Protein AF-A0A929NQT4-F1 (afdb_monomer_lite)

Foldseek 3Di:
DDDDPVVCVVVPDDQLADDDDQAPADWDDDPQWIWGAHQFPQWGIWIWGVVPVSDIGTLATDGHPDRQWGFRDWDDDPQKIKTFTFGHPCVLLVLLVCQVVQQVVVCVVVVHGDQLCSSCVSSDPDHSVCNVVSVVDVVVDDFQAEMWMWGVPPVNDIHTDDRDTADDRHFDDWDDDPFKTWTQGHHPPDDGTDTDIDGPDD

Sequence (202 aa):
MQDIDKSKLASNVNRLGHLNIPGGGQVVVHGKYAYIGHMDPPYGTTILDISDPADPKIVSQVTLPDNYSHTHKVRVVGDLMFTNYEQFNRHFLRKGDALPDAREKLETSLGRAPNDEELAAEVGGVKASDIAVLDEARERGYHEGGFRIYDISDRASPKQLCHKKTHGFGVHRFDVDENYAYMSTEMEGYIGNILVVYDYSD

Structure (mmCIF, N/CA/C/O backbone):
data_AF-A0A929NQT4-F1
#
_entry.id   AF-A0A929NQT4-F1
#
loop_
_atom_site.group_PDB
_atom_site.id
_atom_site.type_symbol
_atom_site.label_atom_id
_atom_site.label_alt_id
_atom_site.label_comp_id
_atom_site.label_asym_id
_atom_site.label_entity_id
_atom_site.label_seq_id
_atom_site.pdbx_PDB_ins_code
_atom_site.Cartn_x
_atom_site.Cartn_y
_atom_site.Cartn_z
_atom_site.occupancy
_atom_site.B_iso_or_equiv
_atom_site.auth_seq_id
_atom_site.auth_comp_id
_atom_site.auth_asym_id
_atom_site.auth_atom_id
_atom_site.pdbx_PDB_model_num
ATOM 1 N N . MET A 1 1 ? 4.363 -32.439 21.860 1.00 53.53 1 MET A N 1
ATOM 2 C CA . MET A 1 1 ? 3.417 -31.694 21.004 1.00 53.53 1 MET A CA 1
ATOM 3 C C . MET A 1 1 ? 2.465 -32.730 20.426 1.00 53.53 1 MET A C 1
ATOM 5 O O . MET A 1 1 ? 2.963 -33.696 19.871 1.00 53.53 1 MET A O 1
ATOM 9 N N . GLN A 1 2 ? 1.160 -32.648 20.701 1.00 66.69 2 GLN A N 1
ATOM 10 C CA . GLN A 1 2 ? 0.195 -33.632 20.183 1.00 66.69 2 GLN A CA 1
ATOM 11 C C . GLN A 1 2 ? 0.110 -33.521 18.657 1.00 66.69 2 GLN A C 1
ATOM 13 O O . GLN A 1 2 ? 0.020 -32.409 18.137 1.00 66.69 2 GLN A O 1
ATOM 18 N N . ASP A 1 3 ? 0.123 -34.660 17.962 1.00 71.06 3 ASP A N 1
ATOM 19 C CA . ASP A 1 3 ? -0.150 -34.716 16.528 1.00 71.06 3 ASP A CA 1
ATOM 20 C C . ASP A 1 3 ? -1.591 -34.269 16.272 1.00 71.06 3 ASP A C 1
ATOM 22 O O . ASP A 1 3 ? -2.556 -34.914 16.686 1.00 71.06 3 ASP A O 1
ATOM 26 N N . ILE A 1 4 ? -1.734 -33.123 15.608 1.00 76.25 4 ILE A N 1
ATOM 27 C CA . ILE A 1 4 ? -3.034 -32.615 15.185 1.00 76.25 4 ILE A CA 1
ATOM 28 C C . ILE A 1 4 ? -3.500 -33.462 14.001 1.00 76.25 4 ILE A C 1
ATOM 30 O O . ILE A 1 4 ? -2.890 -33.443 12.929 1.00 76.25 4 ILE A O 1
ATOM 34 N N . ASP A 1 5 ? -4.609 -34.176 14.181 1.00 80.75 5 ASP A N 1
ATOM 35 C CA . ASP A 1 5 ? -5.292 -34.885 13.103 1.00 80.75 5 ASP A CA 1
ATOM 36 C C . ASP A 1 5 ? -5.832 -33.878 12.072 1.00 80.75 5 ASP A C 1
ATOM 38 O O . ASP A 1 5 ? -6.897 -33.275 12.232 1.00 80.75 5 ASP A O 1
ATOM 42 N N . LYS A 1 6 ? -5.070 -33.689 10.992 1.00 75.81 6 LYS A N 1
ATOM 43 C CA . LYS A 1 6 ? -5.384 -32.752 9.905 1.00 75.81 6 LYS A CA 1
ATOM 44 C C . LYS A 1 6 ? -6.728 -33.056 9.231 1.00 75.81 6 LYS A C 1
ATOM 46 O O . LYS A 1 6 ? -7.359 -32.134 8.716 1.00 75.81 6 LYS A O 1
ATOM 51 N N . SER A 1 7 ? -7.193 -34.309 9.261 1.00 73.81 7 SER A N 1
ATOM 52 C CA . SER A 1 7 ? -8.480 -34.701 8.668 1.00 73.81 7 SER A CA 1
ATOM 53 C C . SER A 1 7 ? -9.678 -34.152 9.454 1.00 73.81 7 SER A C 1
ATOM 55 O O . SER A 1 7 ? -10.707 -33.805 8.866 1.00 73.81 7 SER A O 1
ATOM 57 N N . LYS A 1 8 ? -9.521 -33.957 10.772 1.00 75.06 8 LYS A N 1
ATOM 58 C CA . LYS A 1 8 ? -10.523 -33.301 11.626 1.00 75.06 8 LYS A CA 1
ATOM 59 C C . LYS A 1 8 ? -10.593 -31.797 11.415 1.00 75.06 8 LYS A C 1
ATOM 61 O O . LYS A 1 8 ? -11.674 -31.232 11.523 1.00 75.06 8 LYS A O 1
ATOM 66 N N . LEU A 1 9 ? -9.474 -31.140 11.106 1.00 76.19 9 LEU A N 1
ATOM 67 C CA . LEU A 1 9 ? -9.485 -29.704 10.809 1.00 76.19 9 LEU A CA 1
ATOM 68 C C . LEU A 1 9 ? -10.288 -29.410 9.538 1.00 76.19 9 LEU A C 1
ATOM 70 O O . LEU A 1 9 ? -11.122 -28.517 9.546 1.00 76.19 9 LEU A O 1
ATOM 74 N N . ALA A 1 10 ? -10.102 -30.192 8.473 1.00 73.19 10 ALA A N 1
ATOM 75 C CA . ALA A 1 10 ? -10.847 -29.989 7.229 1.00 73.19 10 ALA A CA 1
ATOM 76 C C . ALA A 1 10 ? -12.359 -30.254 7.375 1.00 73.19 10 ALA A C 1
ATOM 78 O O . ALA A 1 10 ? -13.158 -29.602 6.712 1.00 73.19 10 ALA A O 1
ATOM 79 N N . SER A 1 11 ? -12.755 -31.193 8.242 1.00 77.81 11 SER A N 1
ATOM 80 C CA . SER A 1 11 ? -14.161 -31.580 8.439 1.00 77.81 11 SER A CA 1
ATOM 81 C C . SER A 1 11 ? -14.908 -30.758 9.498 1.00 77.81 11 SER A C 1
ATOM 83 O O . SER A 1 11 ? -16.134 -30.721 9.463 1.00 77.81 11 SER A O 1
ATOM 85 N N . ASN A 1 12 ? -14.201 -30.067 10.402 1.00 84.38 12 ASN A N 1
ATOM 86 C CA . ASN A 1 12 ? -14.802 -29.255 11.473 1.00 84.38 12 ASN A CA 1
ATOM 87 C C . ASN A 1 12 ? -14.705 -27.736 11.245 1.00 84.38 12 ASN A C 1
ATOM 89 O O . ASN A 1 12 ? -14.985 -26.957 12.157 1.00 84.38 12 ASN A O 1
ATOM 93 N N . VAL A 1 13 ? -14.318 -27.294 10.048 1.00 89.00 13 VAL A N 1
ATOM 94 C CA . VAL A 1 13 ? -14.332 -25.874 9.672 1.00 89.00 13 VAL A CA 1
ATOM 95 C C . VAL A 1 13 ? -15.635 -25.571 8.942 1.00 89.00 13 VAL A C 1
ATOM 97 O O . VAL A 1 13 ? -15.844 -25.993 7.808 1.00 89.00 13 VAL A O 1
ATOM 100 N N . ASN A 1 14 ? -16.509 -24.811 9.601 1.00 89.00 14 ASN A N 1
ATOM 101 C CA . ASN A 1 14 ? -17.786 -24.373 9.047 1.00 89.00 14 ASN A CA 1
ATOM 102 C C . ASN A 1 14 ? -17.747 -22.872 8.757 1.00 89.00 14 ASN A C 1
ATOM 104 O O . ASN A 1 14 ? -17.308 -22.079 9.590 1.00 89.00 14 ASN A O 1
ATOM 108 N N . ARG A 1 15 ? -18.240 -22.465 7.585 1.00 91.69 15 ARG A N 1
ATOM 109 C CA . ARG A 1 15 ? -18.410 -21.045 7.252 1.00 91.69 15 ARG A CA 1
ATOM 110 C C . ARG A 1 15 ? -19.595 -20.476 8.035 1.00 91.69 15 ARG A C 1
ATOM 112 O O . ARG A 1 15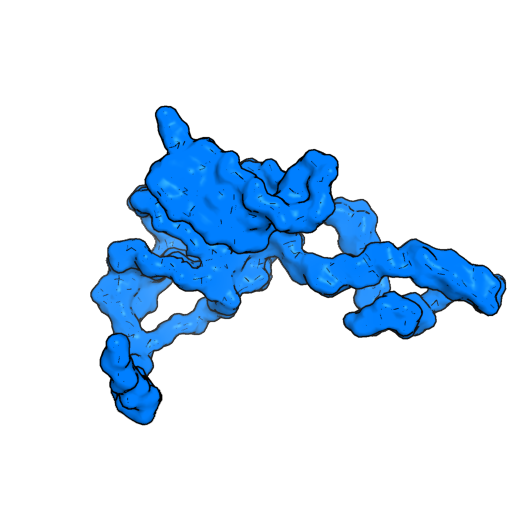 ? -20.720 -20.902 7.795 1.00 91.69 15 ARG A O 1
ATOM 119 N N . LEU A 1 16 ? -19.343 -19.496 8.906 1.00 95.31 16 LEU A N 1
ATOM 120 C CA . LEU A 1 16 ? -20.391 -18.784 9.652 1.00 95.31 16 LEU A CA 1
ATOM 121 C C . LEU A 1 16 ? -20.979 -17.608 8.859 1.00 95.31 16 LEU A C 1
ATOM 123 O O . LEU A 1 16 ? -22.192 -17.499 8.744 1.00 95.31 16 LEU A O 1
ATOM 127 N N . GLY A 1 17 ? -20.122 -16.774 8.266 1.00 93.50 17 GLY A N 1
ATOM 128 C CA . GLY A 1 17 ? -20.514 -15.568 7.535 1.00 93.50 17 GLY A CA 1
ATOM 129 C C . GLY A 1 17 ? -19.498 -15.191 6.456 1.00 93.50 17 GLY A C 1
ATOM 130 O O . GLY A 1 17 ? -18.452 -15.833 6.322 1.00 93.50 17 GLY A O 1
ATOM 131 N N . HIS A 1 18 ? -19.822 -14.182 5.647 1.00 94.69 18 HIS A N 1
ATOM 132 C CA . HIS A 1 18 ? -18.909 -13.566 4.677 1.00 94.69 18 HIS A CA 1
ATOM 133 C C . HIS A 1 18 ? -19.364 -12.143 4.324 1.00 94.69 18 HIS A C 1
ATOM 135 O O . HIS A 1 18 ? -20.539 -11.816 4.464 1.00 94.69 18 HIS A O 1
ATOM 141 N N . LEU A 1 19 ? -18.441 -11.325 3.813 1.00 94.62 19 LEU A N 1
ATOM 142 C CA . LEU A 1 19 ? -18.729 -10.029 3.196 1.00 94.62 19 LEU A CA 1
ATOM 143 C C . LEU A 1 19 ? -18.042 -9.936 1.838 1.00 94.62 19 LEU A C 1
ATOM 145 O O . LEU A 1 19 ? -16.931 -10.434 1.662 1.00 94.62 19 LEU A O 1
ATOM 149 N N . ASN A 1 20 ? -18.685 -9.236 0.906 1.00 94.94 20 ASN A N 1
ATOM 150 C CA . ASN A 1 20 ? -18.120 -8.924 -0.404 1.00 94.94 20 ASN A CA 1
ATOM 151 C C . ASN A 1 20 ? -17.414 -7.563 -0.342 1.00 94.94 20 ASN A C 1
ATOM 153 O O . ASN A 1 20 ? -17.968 -6.544 -0.748 1.00 94.94 20 ASN A O 1
ATOM 157 N N . ILE A 1 21 ? -16.207 -7.555 0.219 1.00 95.31 21 ILE A N 1
ATOM 158 C CA . ILE A 1 21 ? -15.304 -6.394 0.274 1.00 95.31 21 ILE A CA 1
ATOM 159 C C . ILE A 1 21 ? -14.033 -6.694 -0.535 1.00 95.31 21 ILE A C 1
ATOM 161 O O . ILE A 1 21 ? -13.740 -7.871 -0.745 1.00 95.31 21 ILE A O 1
ATOM 165 N N . PRO A 1 22 ? -13.248 -5.681 -0.958 1.00 94.06 22 PRO A N 1
ATOM 166 C CA . PRO A 1 22 ? -12.073 -5.898 -1.811 1.00 94.06 22 PRO A CA 1
ATOM 167 C C . PRO A 1 22 ? -11.084 -6.934 -1.248 1.00 94.06 22 PRO A C 1
ATOM 169 O O . PRO A 1 22 ? -10.619 -7.816 -1.962 1.00 94.06 22 PRO A O 1
ATOM 172 N N . GLY A 1 23 ? -10.817 -6.870 0.063 1.00 91.06 23 GLY A N 1
ATOM 173 C CA . GLY A 1 23 ? -9.983 -7.838 0.784 1.00 91.06 23 GLY A CA 1
ATOM 174 C C . GLY A 1 23 ? -8.536 -7.929 0.276 1.00 91.06 23 GLY A C 1
ATOM 175 O O . GLY A 1 23 ? -7.948 -6.936 -0.150 1.00 91.06 23 GLY A O 1
ATOM 176 N N . GLY A 1 24 ? -7.948 -9.126 0.383 1.00 89.94 24 GLY A N 1
ATOM 177 C CA . GLY A 1 24 ? -6.625 -9.476 -0.157 1.00 89.94 24 GLY A CA 1
ATOM 178 C C . GLY A 1 24 ? -5.420 -9.080 0.704 1.00 89.94 24 GLY A C 1
ATOM 179 O O . GLY A 1 24 ? -4.345 -9.650 0.530 1.00 89.94 24 GLY A O 1
ATOM 180 N N . GLY A 1 25 ? -5.586 -8.131 1.626 1.00 95.56 25 GLY A N 1
ATOM 181 C CA . GLY A 1 25 ? -4.545 -7.715 2.559 1.00 95.56 25 GLY A CA 1
ATOM 182 C C . GLY A 1 25 ? -4.600 -8.438 3.905 1.00 95.56 25 GLY A C 1
ATOM 183 O O . GLY A 1 25 ? -5.191 -9.506 4.072 1.00 95.56 25 GLY A O 1
ATOM 184 N N . GLN A 1 26 ? -3.939 -7.835 4.885 1.00 97.38 26 GLN A N 1
ATOM 185 C CA . GLN A 1 26 ? -3.841 -8.333 6.247 1.00 97.38 26 GLN A CA 1
ATOM 186 C C . GLN A 1 26 ? -5.162 -8.174 7.004 1.00 97.38 26 GLN A C 1
ATOM 188 O O . GLN A 1 26 ? -5.877 -7.189 6.835 1.00 97.38 26 GLN A O 1
ATOM 193 N N . VAL A 1 27 ? -5.436 -9.130 7.890 1.00 97.75 27 VAL A N 1
ATOM 194 C CA . VAL A 1 27 ? -6.563 -9.093 8.824 1.00 97.75 27 VAL A CA 1
ATOM 195 C C . VAL A 1 27 ? -6.023 -9.028 10.245 1.00 97.75 27 VAL A C 1
ATOM 197 O O . VAL A 1 27 ? -5.164 -9.829 10.619 1.00 97.75 27 VAL A O 1
ATOM 200 N N . VAL A 1 28 ? -6.532 -8.090 11.039 1.00 98.12 28 VAL A N 1
ATOM 201 C CA . VAL A 1 28 ? -6.280 -8.008 12.484 1.00 98.12 28 VAL A CA 1
ATOM 202 C C . VAL A 1 28 ? -7.610 -7.984 13.217 1.00 98.12 28 VAL A C 1
ATOM 204 O O . VAL A 1 28 ? -8.526 -7.281 12.806 1.00 98.12 28 VAL A O 1
ATOM 207 N N . VAL A 1 29 ? -7.716 -8.746 14.303 1.00 98.38 29 VAL A N 1
ATOM 208 C CA . VAL A 1 29 ? -8.858 -8.705 15.220 1.00 98.38 29 VAL A CA 1
ATOM 209 C C . VAL A 1 29 ? -8.412 -8.024 16.506 1.00 98.38 29 VAL A C 1
ATOM 211 O O . VAL A 1 29 ? -7.386 -8.394 17.072 1.00 98.38 29 VAL A O 1
ATOM 214 N N . HIS A 1 30 ? -9.180 -7.039 16.965 1.00 97.81 30 HIS A N 1
ATOM 215 C CA . HIS A 1 30 ? -8.956 -6.362 18.239 1.00 97.81 30 HIS A CA 1
ATOM 216 C C . HIS A 1 30 ? -10.300 -6.131 18.936 1.00 97.81 30 HIS A C 1
ATOM 218 O O . HIS A 1 30 ? -11.130 -5.332 18.490 1.00 97.81 30 HIS A O 1
ATOM 224 N N . GLY A 1 31 ? -10.530 -6.877 20.020 1.00 96.69 31 GLY A N 1
ATOM 225 C CA . GLY A 1 31 ? -11.825 -6.935 20.695 1.00 96.69 31 GLY A CA 1
ATOM 226 C C . GLY A 1 31 ? -12.921 -7.468 19.768 1.00 96.69 31 GLY A C 1
ATOM 227 O O . GLY A 1 31 ? -12.763 -8.510 19.139 1.00 96.69 31 GLY A O 1
ATOM 228 N N . LYS A 1 32 ? -14.028 -6.729 19.672 1.00 97.81 32 LYS A N 1
ATOM 229 C CA . LYS A 1 32 ? -15.183 -7.057 18.819 1.00 97.81 32 LYS A CA 1
ATOM 230 C C . LYS A 1 32 ? -15.073 -6.542 17.380 1.00 97.81 32 LYS A C 1
ATOM 232 O O . LYS A 1 32 ? -16.073 -6.518 16.671 1.00 97.81 32 LYS A O 1
ATOM 237 N N . TYR A 1 33 ? -13.893 -6.088 16.961 1.00 98.75 33 TYR A N 1
ATOM 238 C CA . TYR A 1 33 ? -13.690 -5.509 15.637 1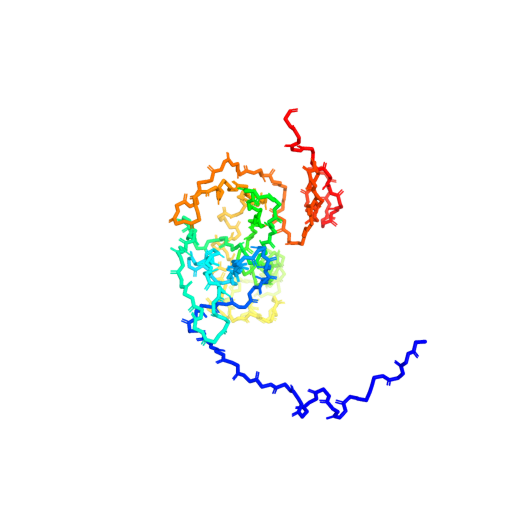.00 98.75 33 TYR A CA 1
ATOM 239 C C . TYR A 1 33 ? -12.627 -6.260 14.841 1.00 98.75 33 TYR A C 1
ATOM 241 O O . TYR A 1 33 ? -11.633 -6.728 15.402 1.00 98.75 33 TYR A O 1
ATOM 249 N N . ALA A 1 34 ? -12.815 -6.313 13.524 1.00 98.38 34 ALA A N 1
ATOM 250 C CA . ALA A 1 34 ? -11.803 -6.742 12.568 1.00 98.38 34 ALA A CA 1
ATOM 251 C C . ALA A 1 34 ? -11.390 -5.576 11.660 1.00 98.38 34 ALA A C 1
ATOM 253 O O . ALA A 1 34 ? -12.218 -4.759 11.269 1.00 98.38 34 ALA A O 1
ATOM 254 N N . TYR A 1 35 ? -10.112 -5.524 11.305 1.00 98.62 35 TYR A N 1
ATOM 255 C CA . TYR A 1 35 ? -9.501 -4.498 10.465 1.00 98.62 35 TYR A CA 1
ATOM 256 C C . TYR A 1 35 ? -8.895 -5.204 9.259 1.00 98.62 35 TYR A C 1
ATOM 258 O O . TYR A 1 35 ? -8.039 -6.079 9.419 1.00 98.62 35 TYR A O 1
ATOM 266 N N . ILE A 1 36 ? -9.379 -4.864 8.068 1.00 98.38 36 ILE A N 1
ATOM 267 C CA . ILE A 1 36 ? -9.055 -5.551 6.817 1.00 98.38 36 ILE A CA 1
ATOM 268 C C . ILE A 1 36 ? -8.306 -4.582 5.910 1.00 98.38 36 ILE A C 1
ATOM 270 O O . ILE A 1 36 ? -8.913 -3.656 5.376 1.00 98.38 36 ILE A O 1
ATOM 274 N N . GLY A 1 37 ? -7.005 -4.795 5.729 1.00 98.00 37 GLY A N 1
ATOM 275 C CA . GLY A 1 37 ? -6.222 -4.081 4.723 1.00 98.00 37 GLY A CA 1
ATOM 276 C C . GLY A 1 37 ? -6.610 -4.521 3.309 1.00 98.00 37 GLY A C 1
ATOM 277 O O . GLY A 1 37 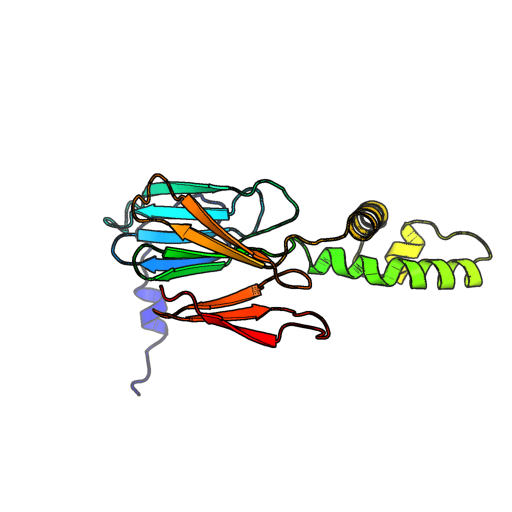? -6.919 -5.695 3.076 1.00 98.00 37 GLY A O 1
ATOM 278 N N . HIS A 1 38 ? -6.578 -3.592 2.357 1.00 97.62 38 HIS A N 1
ATOM 279 C CA . HIS A 1 38 ? -6.939 -3.843 0.962 1.00 97.62 38 HIS A CA 1
ATOM 280 C C . HIS A 1 38 ? -5.750 -3.695 0.020 1.00 97.62 38 HIS A C 1
ATOM 282 O O . HIS A 1 38 ? -4.950 -2.772 0.158 1.00 97.62 38 HIS A O 1
ATOM 288 N N . MET A 1 39 ? -5.628 -4.639 -0.919 1.00 96.12 39 MET A N 1
ATOM 289 C CA . MET A 1 39 ? -4.515 -4.687 -1.878 1.00 96.12 39 MET A CA 1
ATOM 290 C C . MET A 1 39 ? -4.568 -3.572 -2.914 1.00 96.12 39 MET A C 1
ATOM 292 O O . MET A 1 39 ? -3.511 -3.070 -3.289 1.00 96.12 39 MET A O 1
ATOM 296 N N . ASP A 1 40 ? -5.763 -3.192 -3.355 1.00 95.94 40 ASP A N 1
ATOM 297 C CA . ASP A 1 40 ? -5.929 -2.298 -4.494 1.00 95.94 40 ASP A CA 1
ATOM 298 C C . ASP A 1 40 ? -6.504 -0.942 -4.053 1.00 95.94 40 ASP A C 1
ATOM 300 O O . ASP A 1 40 ? -7.507 -0.910 -3.324 1.00 95.94 40 ASP A O 1
ATOM 304 N N . PRO A 1 41 ? -5.922 0.186 -4.508 1.00 95.94 41 PRO A N 1
ATOM 305 C CA . PRO A 1 41 ? -6.547 1.491 -4.355 1.00 95.94 41 PRO A CA 1
ATOM 306 C C . PRO A 1 41 ? -7.899 1.542 -5.102 1.00 95.94 41 PRO A C 1
ATOM 308 O O . PRO A 1 41 ? -8.119 0.785 -6.049 1.00 95.94 41 PRO A O 1
ATOM 311 N N . PRO A 1 42 ? -8.833 2.421 -4.692 1.00 96.31 42 PRO A N 1
ATOM 312 C CA . PRO A 1 42 ? -8.673 3.462 -3.674 1.00 96.31 42 PRO A CA 1
ATOM 313 C C . PRO A 1 42 ? -8.903 2.954 -2.241 1.00 96.31 42 PRO A C 1
ATOM 315 O O . PRO A 1 42 ? -8.960 3.750 -1.304 1.00 96.31 42 PRO A O 1
ATOM 318 N N . TYR A 1 43 ? -9.087 1.648 -2.044 1.00 96.75 43 TYR A N 1
ATOM 319 C CA . TYR A 1 43 ? -9.421 1.086 -0.742 1.00 96.75 43 TYR A CA 1
ATOM 320 C C . TYR A 1 43 ? -8.173 0.947 0.130 1.00 96.75 43 TYR A C 1
ATOM 322 O O . TYR A 1 43 ? -7.180 0.350 -0.275 1.00 96.75 43 TYR A O 1
ATOM 330 N N . GLY A 1 44 ? -8.233 1.481 1.350 1.00 97.25 44 GLY A N 1
ATOM 331 C CA . GLY A 1 44 ? -7.158 1.366 2.330 1.00 97.25 44 GLY A CA 1
ATOM 332 C C . GLY A 1 44 ? -7.432 0.267 3.350 1.00 97.25 44 GLY A C 1
ATOM 333 O O . GLY A 1 44 ? -6.876 -0.828 3.277 1.00 97.25 44 GLY A O 1
ATOM 334 N N . THR A 1 45 ? -8.298 0.547 4.324 1.00 98.19 45 THR A N 1
ATOM 335 C CA . THR A 1 45 ? -8.665 -0.406 5.385 1.00 98.19 45 THR A CA 1
ATOM 336 C C . THR A 1 45 ? -10.157 -0.337 5.681 1.00 98.19 45 THR A C 1
ATOM 338 O O . THR A 1 45 ? -10.698 0.749 5.874 1.00 98.19 45 THR A O 1
ATOM 341 N N . THR A 1 46 ? -10.822 -1.488 5.754 1.00 98.56 46 THR A N 1
ATOM 342 C CA . THR A 1 46 ? -12.205 -1.590 6.243 1.00 98.56 46 THR A CA 1
ATOM 343 C C . THR A 1 46 ? -12.209 -2.021 7.707 1.00 98.56 46 THR A C 1
ATOM 345 O O . THR A 1 46 ? -11.567 -3.013 8.058 1.00 98.56 46 THR A O 1
ATOM 348 N N . ILE A 1 47 ? -12.957 -1.304 8.548 1.00 98.69 47 ILE A N 1
ATOM 349 C CA . ILE A 1 47 ? -13.219 -1.673 9.943 1.00 98.69 47 ILE A CA 1
ATOM 350 C C . ILE A 1 47 ? -14.590 -2.345 10.013 1.00 98.69 47 ILE A C 1
ATOM 352 O O . ILE A 1 47 ? -15.589 -1.797 9.541 1.00 98.69 47 ILE A O 1
ATOM 356 N N . LEU A 1 48 ? -14.634 -3.533 10.605 1.00 98.62 48 LEU A N 1
ATOM 357 C CA . LEU A 1 48 ? -15.827 -4.357 10.754 1.00 98.62 48 LEU A CA 1
ATOM 358 C C . LEU A 1 48 ? -16.172 -4.543 12.230 1.00 98.62 48 LEU A C 1
ATOM 360 O O . LEU A 1 48 ? -15.282 -4.839 13.023 1.00 98.62 48 LEU A O 1
ATOM 364 N N . ASP A 1 49 ? -17.451 -4.454 12.581 1.00 98.62 49 ASP A N 1
ATOM 365 C CA . ASP A 1 49 ? -17.994 -5.029 13.811 1.00 98.62 49 ASP A CA 1
ATOM 366 C C . ASP A 1 49 ? -18.216 -6.527 13.574 1.00 98.62 49 ASP A C 1
ATOM 368 O O . ASP A 1 49 ? -18.903 -6.926 12.631 1.00 98.62 49 ASP A O 1
ATOM 372 N N . ILE A 1 50 ? -17.597 -7.348 14.417 1.00 98.44 50 ILE A N 1
ATOM 373 C CA . ILE A 1 50 ? -17.676 -8.812 14.398 1.00 98.44 50 ILE A CA 1
ATOM 374 C C . ILE A 1 50 ? -18.249 -9.359 15.714 1.00 98.44 50 ILE A C 1
ATOM 376 O O . ILE A 1 50 ? -17.959 -10.494 16.091 1.00 98.44 50 ILE A O 1
ATOM 380 N N . SER A 1 51 ? -19.048 -8.559 16.430 1.00 98.31 51 SER A N 1
ATOM 381 C CA . SER A 1 51 ? -19.764 -8.993 17.642 1.00 98.31 51 SER A CA 1
ATOM 382 C C . SER A 1 51 ? -20.627 -10.227 17.384 1.00 98.31 51 SER A C 1
ATOM 384 O O . SER A 1 51 ? -20.731 -11.093 18.249 1.00 98.31 51 SER A O 1
ATOM 386 N N . ASP A 1 52 ? -21.212 -10.307 16.186 1.00 97.94 52 ASP A N 1
ATOM 387 C CA . ASP A 1 52 ? -21.759 -11.535 15.624 1.00 97.94 52 ASP A CA 1
ATOM 388 C C . ASP A 1 52 ? -20.885 -11.974 14.432 1.00 97.94 52 ASP A C 1
ATOM 390 O O . ASP A 1 52 ? -20.946 -11.360 13.365 1.00 97.94 52 ASP A O 1
ATOM 394 N N . PRO A 1 53 ? -20.053 -13.022 14.573 1.00 96.44 53 PRO A N 1
ATOM 395 C CA . PRO A 1 53 ? -19.190 -13.488 13.489 1.00 96.44 53 PRO A CA 1
ATOM 396 C C . PRO A 1 53 ? -19.957 -14.148 12.329 1.00 96.44 53 PRO A C 1
ATOM 398 O O . PRO A 1 53 ? -19.360 -14.388 11.275 1.00 96.44 53 PRO A O 1
ATOM 401 N N . ALA A 1 54 ? -21.248 -14.464 12.492 1.00 97.19 54 ALA A N 1
ATOM 402 C CA . ALA A 1 54 ? -22.100 -14.929 11.398 1.00 97.19 54 ALA A CA 1
ATOM 403 C C . ALA A 1 54 ? -22.673 -13.767 10.560 1.00 97.19 54 ALA A C 1
ATOM 405 O O . ALA A 1 54 ? -22.964 -13.965 9.380 1.00 97.19 54 ALA A O 1
ATOM 406 N N . ASP A 1 55 ? -22.766 -12.563 11.136 1.00 97.56 55 ASP A N 1
ATOM 407 C CA . ASP A 1 55 ? -23.287 -11.337 10.508 1.00 97.56 55 ASP A CA 1
ATOM 408 C C . ASP A 1 55 ? -22.337 -10.134 10.732 1.00 97.56 55 ASP A C 1
ATOM 410 O O . ASP A 1 55 ? -22.689 -9.171 11.424 1.00 97.56 55 ASP A O 1
ATOM 414 N N . PRO A 1 56 ? -21.102 -10.175 10.191 1.00 98.06 56 PRO A N 1
ATOM 415 C CA . PRO A 1 56 ? -20.150 -9.073 10.316 1.00 98.06 56 PRO A CA 1
ATOM 416 C C . PRO A 1 56 ? -20.645 -7.814 9.590 1.00 98.06 56 PRO A C 1
ATOM 418 O O . PRO A 1 56 ? -21.173 -7.887 8.480 1.00 98.06 56 PRO A O 1
ATOM 421 N N . LYS A 1 57 ? -20.420 -6.633 10.178 1.00 98.31 57 LYS A N 1
ATOM 422 C CA . LYS A 1 57 ? -20.950 -5.351 9.670 1.00 98.31 57 LYS A CA 1
ATOM 423 C C . LYS A 1 57 ? -19.846 -4.347 9.414 1.00 98.31 57 LYS A C 1
ATOM 425 O O . LYS A 1 57 ? -18.976 -4.160 10.255 1.00 98.31 57 LYS A O 1
ATOM 430 N N . ILE A 1 58 ? -19.904 -3.661 8.275 1.00 98.56 58 ILE A N 1
ATOM 431 C CA . ILE A 1 58 ? -18.991 -2.549 7.988 1.00 98.56 58 ILE A CA 1
ATOM 432 C C . ILE A 1 58 ? -19.315 -1.388 8.929 1.00 98.56 58 ILE A C 1
ATOM 434 O O . ILE A 1 58 ? -20.445 -0.909 8.958 1.00 98.56 58 ILE A O 1
ATOM 438 N N . VAL A 1 59 ? -18.308 -0.945 9.680 1.00 98.75 59 VAL A N 1
ATOM 439 C CA . VAL A 1 59 ? -18.378 0.232 10.556 1.00 98.75 59 VAL A CA 1
ATOM 440 C C . VAL A 1 59 ? -17.876 1.462 9.811 1.00 98.75 59 VAL A C 1
ATOM 442 O O . VAL A 1 59 ? -18.533 2.497 9.812 1.00 98.75 59 VAL A O 1
ATOM 445 N N . SER A 1 60 ? -16.720 1.349 9.157 1.00 98.62 60 SER A N 1
ATOM 446 C CA . SER A 1 60 ? -16.129 2.429 8.367 1.00 98.62 60 SER A CA 1
ATOM 447 C C . SER A 1 60 ? -15.127 1.891 7.347 1.00 98.62 60 SER A C 1
ATOM 449 O O . SER A 1 60 ? -14.691 0.736 7.414 1.00 98.62 60 SER A O 1
ATOM 451 N N . GLN A 1 61 ? -14.768 2.739 6.383 1.00 97.88 61 GLN A N 1
ATOM 452 C CA . GLN A 1 61 ? -13.755 2.445 5.376 1.00 97.88 61 GLN A CA 1
ATOM 453 C C . GLN A 1 61 ? -12.819 3.641 5.223 1.00 97.88 61 GLN A C 1
ATOM 455 O O . GLN A 1 61 ? -13.260 4.756 4.953 1.00 97.88 61 GLN A O 1
ATOM 460 N N . VAL A 1 62 ? -11.521 3.395 5.376 1.00 97.69 62 VAL A N 1
ATOM 461 C CA . VAL A 1 62 ? -10.462 4.356 5.067 1.00 97.69 62 VAL A CA 1
ATOM 462 C C . VAL A 1 62 ? -10.084 4.189 3.600 1.00 97.69 62 VAL A C 1
ATOM 464 O O . VAL A 1 62 ? -9.720 3.089 3.176 1.00 97.69 62 VAL A O 1
ATOM 467 N N . THR A 1 63 ? -10.158 5.275 2.833 1.00 97.19 63 THR A N 1
ATOM 468 C CA . THR A 1 63 ? -9.748 5.335 1.424 1.00 97.19 63 THR A CA 1
ATOM 469 C C . THR A 1 63 ? -8.449 6.112 1.253 1.00 97.19 63 THR A C 1
ATOM 471 O O . THR A 1 63 ? -8.048 6.899 2.114 1.00 97.19 63 THR A O 1
ATOM 474 N N . LEU A 1 64 ? -7.789 5.895 0.123 1.00 96.31 64 LEU A N 1
ATOM 475 C CA . LEU A 1 64 ? -6.545 6.558 -0.242 1.00 96.31 64 LEU A CA 1
ATOM 476 C C . LEU A 1 64 ? -6.830 7.819 -1.066 1.00 96.31 64 LEU A C 1
ATOM 478 O O . LEU A 1 64 ? -7.818 7.855 -1.801 1.00 96.31 64 LEU A O 1
ATOM 482 N N . PRO A 1 65 ? -5.996 8.865 -0.933 1.00 93.00 65 PRO A N 1
ATOM 483 C CA . PRO A 1 65 ? -6.175 10.111 -1.676 1.00 93.00 65 PRO A CA 1
ATOM 484 C C . PRO A 1 65 ? -5.771 9.991 -3.155 1.00 93.00 65 PRO A C 1
ATOM 486 O O . PRO A 1 65 ? -6.105 10.866 -3.950 1.00 93.00 65 PRO A O 1
ATOM 489 N N . ASP A 1 66 ? -5.053 8.928 -3.519 1.00 91.88 66 ASP A N 1
ATOM 490 C CA . ASP A 1 66 ? -4.523 8.672 -4.853 1.00 91.88 66 ASP A CA 1
ATOM 491 C C . ASP A 1 66 ? -4.522 7.164 -5.176 1.00 91.88 66 ASP A C 1
ATOM 493 O O . ASP A 1 66 ? -4.826 6.327 -4.324 1.00 91.88 66 ASP A O 1
ATOM 497 N N . ASN A 1 67 ? -4.182 6.830 -6.426 1.00 94.38 67 ASN A N 1
ATOM 498 C CA . ASN A 1 67 ? -4.090 5.452 -6.923 1.00 94.38 67 ASN A CA 1
ATOM 499 C C . ASN A 1 67 ? -2.639 4.945 -7.037 1.00 94.38 67 ASN A C 1
ATOM 501 O O . ASN A 1 67 ? -2.389 3.922 -7.677 1.00 94.38 67 ASN A O 1
ATOM 505 N N . TYR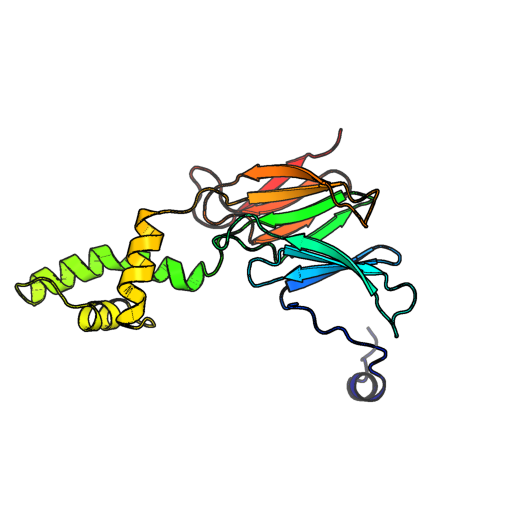 A 1 68 ? -1.671 5.670 -6.476 1.00 95.88 68 TYR A N 1
ATOM 506 C CA . TYR A 1 68 ? -0.247 5.336 -6.553 1.00 95.88 68 TYR A CA 1
ATOM 507 C C . TYR A 1 68 ? 0.238 4.565 -5.333 1.00 95.88 68 TYR A C 1
ATOM 509 O O . TYR A 1 68 ? 1.292 3.930 -5.395 1.00 95.88 68 TYR A O 1
ATOM 517 N N . SER A 1 69 ? -0.528 4.595 -4.248 1.00 96.56 69 SER A N 1
ATOM 518 C CA . SER A 1 69 ? -0.229 3.882 -3.014 1.00 96.56 69 SER A CA 1
ATOM 519 C C . SER A 1 69 ? -1.257 2.803 -2.703 1.00 96.56 69 SER A C 1
ATOM 521 O O . SER A 1 69 ? -2.392 2.839 -3.169 1.00 96.56 69 SER A O 1
ATOM 523 N N . HIS A 1 70 ? -0.864 1.846 -1.867 1.00 96.62 70 HIS A N 1
ATOM 524 C CA . HIS A 1 70 ? -1.784 0.923 -1.210 1.00 96.62 70 HIS A CA 1
ATOM 525 C C . HIS A 1 70 ? -1.378 0.662 0.246 1.00 96.62 70 HIS A C 1
ATOM 527 O O . HIS A 1 70 ? -0.204 0.772 0.611 1.00 96.62 70 HIS A O 1
ATOM 533 N N . THR A 1 71 ? -2.356 0.320 1.087 1.00 96.38 71 THR A N 1
ATOM 534 C CA . THR A 1 71 ? -2.188 0.196 2.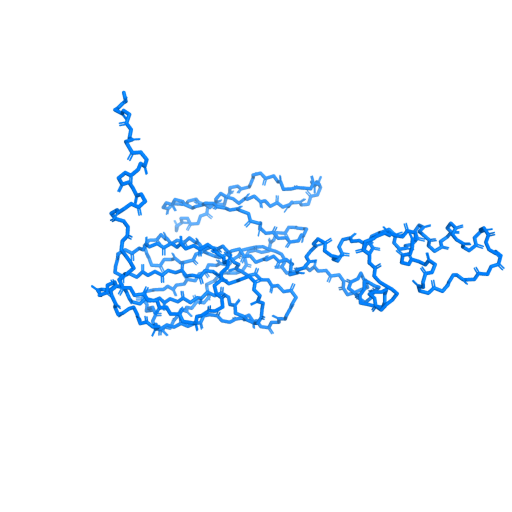547 1.00 96.38 71 THR A CA 1
ATOM 535 C C . THR A 1 71 ? -2.733 -1.144 3.043 1.00 96.38 71 THR A C 1
ATOM 537 O O . THR A 1 71 ? -3.622 -1.224 3.892 1.00 96.38 71 THR A O 1
ATOM 540 N N . HIS A 1 72 ? -2.246 -2.231 2.452 1.00 96.62 72 HIS A N 1
ATOM 541 C CA . HIS A 1 72 ? -2.800 -3.570 2.650 1.00 96.62 72 HIS A CA 1
ATOM 542 C C . HIS A 1 72 ? -2.351 -4.256 3.945 1.00 96.62 72 HIS A C 1
ATOM 544 O O . HIS A 1 72 ? -2.735 -5.401 4.191 1.00 96.62 72 HIS A O 1
ATOM 550 N N . LYS A 1 73 ? -1.535 -3.603 4.776 1.00 97.38 73 LYS A N 1
ATOM 551 C CA . LYS A 1 73 ? -1.129 -4.106 6.089 1.00 97.38 73 LYS A CA 1
ATOM 552 C C . LYS A 1 73 ? -1.592 -3.177 7.178 1.00 97.38 73 LYS A C 1
ATOM 554 O O . LYS A 1 73 ? -1.423 -1.966 7.083 1.00 97.38 73 LYS A O 1
ATOM 559 N N . VAL A 1 74 ? -2.139 -3.787 8.218 1.00 98.19 74 VAL A N 1
ATOM 560 C CA . VAL A 1 74 ? -2.766 -3.097 9.333 1.00 98.19 74 VAL A CA 1
ATOM 561 C C . VAL A 1 74 ? -2.337 -3.737 10.645 1.00 98.19 74 VAL A C 1
ATOM 563 O O . VAL A 1 74 ? -2.238 -4.961 10.736 1.00 98.19 74 VAL A O 1
ATOM 566 N N . ARG A 1 75 ? -2.094 -2.920 11.665 1.00 98.38 75 ARG A N 1
ATOM 567 C CA . ARG A 1 75 ? -1.950 -3.334 13.067 1.00 98.38 75 ARG A CA 1
ATOM 568 C C . ARG A 1 75 ? -2.746 -2.395 13.958 1.00 98.38 75 ARG A C 1
ATOM 570 O O . ARG A 1 75 ? -2.993 -1.255 13.579 1.00 98.38 75 ARG A O 1
ATOM 577 N N . VAL A 1 76 ? -3.151 -2.885 15.124 1.00 98.50 76 VAL A N 1
ATOM 578 C CA . VAL A 1 76 ? -3.936 -2.120 16.095 1.00 98.50 76 VAL A CA 1
ATOM 579 C C . VAL A 1 76 ? -3.352 -2.324 17.484 1.00 98.50 76 VAL A C 1
ATOM 581 O O . VAL A 1 76 ? -3.114 -3.467 17.873 1.00 98.50 76 VAL A O 1
ATOM 584 N N . VAL A 1 77 ? -3.156 -1.224 18.209 1.00 97.75 77 VAL A N 1
ATOM 585 C CA . VAL A 1 77 ? -2.718 -1.187 19.610 1.00 97.75 77 VAL A CA 1
ATOM 586 C C . VAL A 1 77 ? -3.603 -0.181 20.335 1.00 97.75 77 VAL A C 1
ATOM 588 O O . VAL A 1 77 ? -3.578 1.008 20.025 1.00 97.75 77 VAL A O 1
ATOM 591 N N . GLY A 1 78 ? -4.438 -0.658 21.262 1.00 96.69 78 GLY A N 1
ATOM 592 C CA . GLY A 1 78 ? -5.423 0.187 21.938 1.00 96.69 78 GLY A CA 1
ATOM 593 C C . GLY A 1 78 ? -6.381 0.860 20.947 1.00 96.69 78 GLY A C 1
ATOM 594 O O . GLY A 1 78 ? -7.100 0.180 20.207 1.00 96.69 78 GLY A O 1
ATOM 595 N N . ASP A 1 79 ? -6.372 2.193 20.937 1.00 97.75 79 ASP A N 1
ATOM 596 C CA . ASP A 1 79 ? -7.149 3.033 20.016 1.00 97.75 79 ASP A CA 1
ATOM 597 C C . ASP A 1 79 ? -6.299 3.629 18.879 1.00 97.75 79 ASP A C 1
ATOM 599 O O . ASP A 1 79 ? -6.724 4.567 18.206 1.00 97.75 79 ASP A O 1
ATOM 603 N N . LEU A 1 80 ? -5.121 3.059 18.615 1.00 98.44 80 LEU A N 1
ATOM 604 C CA . LEU A 1 80 ? -4.290 3.408 17.468 1.00 98.44 80 LEU A CA 1
ATOM 605 C C . LEU A 1 80 ? -4.319 2.305 16.413 1.00 98.44 80 LEU A C 1
ATOM 607 O O . LEU A 1 80 ? -4.143 1.121 16.708 1.00 98.44 80 LEU A O 1
ATOM 611 N N . MET A 1 81 ? -4.494 2.707 15.157 1.00 98.62 81 MET A N 1
ATOM 612 C CA . MET A 1 81 ? -4.356 1.848 13.986 1.00 98.62 81 MET A CA 1
ATOM 613 C C . MET A 1 81 ? -3.166 2.300 13.147 1.00 98.62 81 MET A C 1
ATOM 615 O O . MET A 1 81 ? -3.080 3.450 12.724 1.00 98.62 81 MET A O 1
ATOM 619 N N . PHE A 1 82 ? -2.282 1.362 12.843 1.00 98.69 82 PHE A N 1
ATOM 620 C CA . PHE A 1 82 ? -1.132 1.558 11.978 1.00 98.69 82 PHE A CA 1
ATOM 621 C C . PHE A 1 82 ? -1.408 0.913 10.633 1.00 98.69 82 PHE A C 1
ATOM 623 O O . PHE A 1 82 ? -1.891 -0.218 10.575 1.00 98.69 82 PHE A O 1
ATOM 630 N N . THR A 1 83 ? -1.050 1.599 9.556 1.00 98.38 83 THR A N 1
ATOM 631 C CA . THR A 1 83 ? -1.087 1.036 8.206 1.00 98.38 83 THR A CA 1
ATOM 632 C C . THR A 1 83 ? 0.230 1.279 7.502 1.00 98.38 83 THR A C 1
ATOM 634 O O . THR A 1 83 ? 0.867 2.317 7.695 1.00 98.38 83 THR A O 1
ATOM 637 N N . ASN A 1 84 ? 0.643 0.333 6.667 1.00 97.38 84 ASN A N 1
ATOM 638 C CA . ASN A 1 84 ? 1.729 0.612 5.745 1.00 97.38 84 ASN A CA 1
ATOM 639 C C . ASN A 1 84 ? 1.253 1.608 4.677 1.00 97.38 84 ASN A C 1
ATOM 641 O O . ASN A 1 84 ? 0.062 1.673 4.405 1.00 97.38 84 ASN A O 1
ATOM 645 N N . TYR A 1 85 ? 2.160 2.361 4.065 1.00 96.62 85 TYR A N 1
ATOM 646 C CA . TYR A 1 85 ? 1.852 3.229 2.931 1.00 96.62 85 TYR A CA 1
ATOM 647 C C . TYR A 1 85 ? 2.930 3.033 1.873 1.00 96.62 85 TYR A C 1
ATOM 649 O O . TYR A 1 85 ? 4.021 3.596 1.969 1.00 96.62 85 TYR A O 1
ATOM 657 N N . GLU A 1 86 ? 2.660 2.174 0.893 1.00 94.94 86 GLU A N 1
ATOM 658 C CA . GLU A 1 86 ? 3.669 1.778 -0.089 1.00 94.94 86 GLU A CA 1
ATOM 659 C C . GLU A 1 86 ? 3.196 1.910 -1.531 1.00 94.94 86 GLU A C 1
ATOM 661 O O . GLU A 1 86 ? 1.996 1.958 -1.790 1.00 94.94 86 GLU A O 1
ATOM 666 N N . GLN A 1 87 ? 4.150 1.966 -2.463 1.00 96.25 87 GLN A N 1
ATOM 667 C CA . GLN A 1 87 ? 3.872 2.105 -3.888 1.00 96.25 87 GLN A CA 1
ATOM 668 C C . GLN A 1 87 ? 3.051 0.917 -4.404 1.00 96.25 87 GLN A C 1
ATOM 670 O O . GLN A 1 87 ? 3.481 -0.242 -4.350 1.00 96.25 87 GLN A O 1
ATOM 675 N N . PHE A 1 88 ? 1.882 1.216 -4.961 1.00 96.69 88 PHE A N 1
ATOM 676 C CA . PHE A 1 88 ? 1.038 0.237 -5.624 1.00 96.69 88 PHE A CA 1
ATOM 677 C C . PHE A 1 88 ? 1.719 -0.290 -6.895 1.00 96.69 88 PHE A C 1
ATOM 679 O O . PHE A 1 88 ? 2.420 0.438 -7.595 1.00 96.69 88 PHE A O 1
ATOM 686 N N . ASN A 1 89 ? 1.537 -1.579 -7.198 1.00 95.06 89 ASN A N 1
ATOM 687 C CA . ASN A 1 89 ? 2.136 -2.244 -8.361 1.00 95.06 89 ASN A CA 1
ATOM 688 C C . ASN A 1 89 ? 3.668 -2.133 -8.477 1.00 95.06 89 ASN A C 1
ATOM 690 O O . ASN A 1 89 ? 4.210 -2.328 -9.566 1.00 95.06 89 ASN A O 1
ATOM 694 N N . ARG A 1 90 ? 4.395 -1.925 -7.366 1.00 92.69 90 ARG A N 1
ATOM 695 C CA . ARG A 1 90 ? 5.865 -1.756 -7.367 1.00 92.69 90 ARG A CA 1
ATOM 696 C C . ARG A 1 90 ? 6.624 -2.797 -8.202 1.00 92.69 90 ARG A C 1
ATOM 698 O O . ARG A 1 90 ? 7.614 -2.473 -8.838 1.00 92.69 90 ARG A O 1
ATOM 705 N N . HIS A 1 91 ? 6.176 -4.057 -8.213 1.00 92.81 91 HIS A N 1
ATOM 706 C CA . HIS A 1 91 ? 6.860 -5.138 -8.932 1.00 92.81 91 HIS A CA 1
ATOM 707 C C . HIS A 1 91 ? 6.744 -4.997 -10.450 1.00 92.81 91 HIS A C 1
ATOM 709 O O . HIS A 1 91 ? 7.665 -5.373 -11.169 1.00 92.81 91 HIS A O 1
ATOM 715 N N . PHE A 1 92 ? 5.618 -4.472 -10.927 1.00 96.50 92 PHE A N 1
ATOM 716 C CA . PHE A 1 92 ? 5.433 -4.130 -12.328 1.00 96.50 92 PHE A CA 1
ATOM 717 C C . PHE A 1 92 ? 6.216 -2.858 -12.664 1.00 96.50 92 PHE A C 1
ATOM 719 O O . PHE A 1 92 ? 7.021 -2.881 -13.587 1.00 96.50 92 PHE A O 1
ATOM 726 N N . LEU A 1 93 ? 6.067 -1.801 -11.859 1.00 96.44 93 LEU A N 1
ATOM 727 C CA . LEU A 1 93 ? 6.711 -0.506 -12.106 1.00 96.44 93 LEU A CA 1
ATOM 728 C C . LEU A 1 93 ? 8.243 -0.586 -12.111 1.00 96.44 93 LEU A C 1
ATOM 730 O O . LEU A 1 93 ? 8.881 0.023 -12.962 1.00 96.44 93 LEU A O 1
ATOM 734 N N . ARG A 1 94 ? 8.835 -1.417 -11.243 1.00 94.12 94 ARG A N 1
ATOM 735 C CA . ARG A 1 94 ? 10.288 -1.653 -11.185 1.00 94.12 94 ARG A CA 1
ATOM 736 C C . ARG A 1 94 ? 10.869 -2.223 -12.484 1.00 94.12 94 ARG A C 1
ATOM 738 O O . ARG A 1 94 ? 12.060 -2.093 -12.729 1.00 94.12 94 ARG A O 1
ATOM 745 N N . LYS A 1 95 ? 10.058 -2.843 -13.346 1.00 96.44 95 LYS A N 1
ATOM 746 C CA . LYS A 1 95 ? 10.534 -3.291 -14.667 1.00 96.44 95 LYS A CA 1
ATOM 747 C C . LYS A 1 95 ? 10.924 -2.119 -15.564 1.00 96.44 95 LYS A C 1
ATOM 749 O O . LYS A 1 95 ? 11.772 -2.281 -16.432 1.00 96.44 95 LYS A O 1
ATOM 754 N N . GLY A 1 96 ? 10.349 -0.944 -15.316 1.00 96.69 96 GLY A N 1
ATOM 755 C CA . GLY A 1 96 ? 10.728 0.283 -15.995 1.00 96.69 96 GLY A CA 1
ATOM 756 C C . GLY A 1 96 ? 12.190 0.671 -15.761 1.00 96.69 96 GLY A C 1
ATOM 757 O O . GLY A 1 96 ? 12.783 1.294 -16.633 1.00 96.69 96 GLY A O 1
ATOM 758 N N . ASP A 1 97 ? 12.809 0.275 -14.645 1.00 95.38 97 ASP A N 1
ATOM 759 C CA . ASP A 1 97 ? 14.200 0.638 -14.332 1.00 95.38 97 ASP A CA 1
ATOM 760 C C . ASP A 1 97 ? 15.189 0.187 -15.420 1.00 95.38 97 ASP A C 1
ATOM 762 O O . ASP A 1 97 ? 16.210 0.836 -15.616 1.00 95.38 97 ASP A O 1
ATOM 766 N N . ALA A 1 98 ? 14.860 -0.876 -16.164 1.00 96.88 98 ALA A N 1
ATOM 767 C CA . ALA A 1 98 ? 15.667 -1.393 -17.268 1.00 96.88 98 ALA A CA 1
ATOM 768 C C . ALA A 1 98 ? 15.473 -0.640 -18.601 1.00 96.88 98 ALA A C 1
ATOM 770 O O . ALA A 1 98 ? 16.230 -0.873 -19.540 1.00 96.88 98 ALA A O 1
ATOM 771 N N . LEU A 1 99 ? 14.468 0.238 -18.722 1.00 98.06 99 LEU A N 1
ATOM 772 C CA . LEU A 1 99 ? 14.131 0.903 -19.988 1.00 98.06 99 LEU A CA 1
ATOM 773 C C . LEU A 1 99 ? 15.248 1.788 -20.560 1.00 98.06 99 LEU A C 1
ATOM 775 O O . LEU A 1 99 ? 15.437 1.731 -21.774 1.00 98.06 99 LEU A O 1
ATOM 779 N N . PRO A 1 100 ? 15.996 2.589 -19.772 1.00 98.06 100 PRO A N 1
ATOM 780 C CA . PRO A 1 100 ? 17.100 3.385 -20.313 1.00 98.06 100 PRO A CA 1
ATOM 781 C C . PRO A 1 100 ? 18.178 2.516 -20.959 1.00 98.06 100 PRO A C 1
ATOM 783 O O . PRO A 1 100 ? 18.504 2.718 -22.127 1.00 98.06 100 PRO A O 1
ATOM 786 N N . ASP A 1 101 ? 18.648 1.502 -20.231 1.00 98.12 101 ASP A N 1
ATOM 787 C CA . ASP A 1 101 ? 19.683 0.581 -20.701 1.00 98.12 101 ASP A CA 1
ATOM 788 C C . ASP A 1 101 ? 19.191 -0.213 -21.923 1.00 98.12 101 ASP A C 1
ATOM 790 O O . ASP A 1 101 ? 19.927 -0.399 -22.893 1.00 98.12 101 ASP A O 1
ATOM 794 N N . ALA A 1 102 ? 17.921 -0.636 -21.918 1.00 98.19 102 ALA A N 1
ATOM 795 C CA . ALA A 1 102 ? 17.289 -1.302 -23.054 1.00 98.19 102 ALA A CA 1
ATOM 796 C C . ALA A 1 102 ? 17.220 -0.391 -24.292 1.00 98.19 102 ALA A C 1
ATOM 798 O O . ALA A 1 102 ? 17.533 -0.844 -25.395 1.00 98.19 102 ALA A O 1
ATOM 799 N N . ARG A 1 103 ? 16.850 0.889 -24.126 1.00 98.25 103 ARG A N 1
ATOM 800 C CA . ARG A 1 103 ? 16.819 1.875 -25.220 1.00 98.25 103 ARG A CA 1
ATOM 801 C C . ARG A 1 103 ? 18.208 2.069 -25.819 1.00 98.25 103 ARG A C 1
ATOM 803 O O . ARG A 1 103 ? 18.346 1.921 -27.029 1.00 98.25 103 ARG A O 1
ATOM 810 N N . GLU A 1 104 ? 19.225 2.318 -24.996 1.00 98.44 104 GLU A N 1
ATOM 811 C CA . GLU A 1 104 ? 20.606 2.532 -25.458 1.00 98.44 104 GLU A CA 1
ATOM 812 C C . GLU A 1 104 ? 21.166 1.302 -26.187 1.00 98.44 104 GLU A C 1
ATOM 814 O O . GLU A 1 104 ? 21.718 1.404 -27.291 1.00 98.44 104 GLU A O 1
ATOM 819 N N . LYS A 1 105 ? 20.981 0.115 -25.597 1.00 98.38 105 LYS A N 1
ATOM 820 C CA . LYS A 1 105 ? 21.417 -1.157 -26.182 1.00 98.38 105 LYS A CA 1
ATOM 821 C C . LYS A 1 105 ? 20.768 -1.394 -27.541 1.00 98.38 105 LYS A C 1
ATOM 823 O O . LYS A 1 105 ? 21.460 -1.720 -28.511 1.00 98.38 105 LYS A O 1
ATOM 828 N N . LEU A 1 106 ? 19.446 -1.253 -27.620 1.00 98.56 106 LEU A N 1
ATOM 829 C CA . LEU A 1 106 ? 18.715 -1.501 -28.856 1.00 98.56 106 LEU A CA 1
ATOM 830 C C . LEU A 1 106 ? 19.043 -0.451 -29.912 1.00 98.56 106 LEU A C 1
ATOM 832 O O . LEU A 1 106 ? 19.302 -0.834 -31.048 1.00 98.56 106 LEU A O 1
ATOM 836 N N . GLU A 1 107 ? 19.123 0.829 -29.552 1.00 98.44 107 GLU A N 1
ATOM 837 C CA . GLU A 1 107 ? 19.476 1.902 -30.485 1.00 98.44 107 GLU A CA 1
ATOM 838 C C . GLU A 1 107 ? 20.855 1.681 -31.111 1.00 98.44 107 GLU A C 1
ATOM 840 O O . GLU A 1 107 ? 21.001 1.758 -32.333 1.00 98.44 107 GLU A O 1
ATOM 845 N N . THR A 1 108 ? 21.836 1.277 -30.300 1.00 98.31 108 THR A N 1
ATOM 846 C CA . THR A 1 108 ? 23.173 0.901 -30.779 1.00 98.31 108 THR A CA 1
ATOM 847 C C . THR A 1 108 ? 23.119 -0.282 -31.750 1.00 98.31 108 THR A C 1
ATOM 849 O O . THR A 1 108 ? 23.805 -0.283 -32.771 1.00 98.31 108 THR A O 1
ATOM 852 N N . SER A 1 109 ? 22.302 -1.298 -31.454 1.00 97.81 109 SER A N 1
ATOM 853 C CA . SER A 1 109 ? 22.204 -2.510 -32.279 1.00 97.81 109 SER A CA 1
ATOM 854 C C . SER A 1 109 ? 21.397 -2.327 -33.572 1.00 97.81 109 SER A C 1
ATOM 856 O O . SER A 1 109 ? 21.705 -2.954 -34.584 1.00 97.81 109 SER A O 1
ATOM 858 N N . LEU A 1 110 ? 20.372 -1.472 -33.546 1.00 97.88 110 LEU A N 1
ATOM 859 C CA . LEU A 1 110 ? 19.426 -1.263 -34.643 1.00 97.88 110 LEU A CA 1
ATOM 860 C C . LEU A 1 110 ? 19.834 -0.098 -35.552 1.00 97.88 110 LEU A C 1
ATOM 862 O O . LEU A 1 110 ? 19.367 -0.025 -36.689 1.00 97.88 110 LEU A O 1
ATOM 866 N N . GLY A 1 111 ? 20.653 0.836 -35.057 1.00 98.19 111 GLY A N 1
ATOM 867 C CA . GLY A 1 111 ? 20.968 2.090 -35.748 1.00 98.19 111 GLY A CA 1
ATOM 868 C C . GLY A 1 111 ? 19.774 3.049 -35.855 1.00 98.19 111 GLY A C 1
ATOM 869 O O . GLY A 1 111 ? 19.779 3.949 -36.694 1.00 98.19 111 GLY A O 1
ATOM 870 N N . ARG A 1 112 ? 18.732 2.831 -35.046 1.00 98.19 112 ARG A N 1
ATOM 871 C CA . ARG A 1 112 ? 17.523 3.658 -34.924 1.00 98.19 112 ARG A CA 1
ATOM 872 C C . ARG A 1 112 ? 16.917 3.483 -33.535 1.00 98.19 112 ARG A C 1
ATOM 874 O O . ARG A 1 112 ? 17.152 2.462 -32.895 1.00 98.19 112 ARG A O 1
ATOM 881 N N . ALA A 1 113 ? 16.051 4.407 -33.130 1.00 97.69 113 ALA A N 1
ATOM 882 C CA . ALA A 1 113 ? 15.253 4.230 -31.922 1.00 97.69 113 ALA A CA 1
ATOM 883 C C . ALA A 1 113 ? 14.421 2.922 -31.988 1.00 97.69 113 ALA A C 1
ATOM 885 O O . ALA A 1 113 ? 13.819 2.634 -33.039 1.00 97.69 113 ALA A O 1
ATOM 886 N N . PRO A 1 114 ? 14.386 2.123 -30.904 1.00 98.31 114 PRO A N 1
ATOM 887 C CA . PRO A 1 114 ? 13.539 0.938 -30.827 1.00 98.31 114 PRO A CA 1
ATOM 888 C C . PRO A 1 114 ? 12.059 1.312 -30.708 1.00 98.31 114 PRO A C 1
ATOM 890 O O . PRO A 1 114 ? 11.721 2.369 -30.170 1.00 98.31 114 PRO A O 1
ATOM 893 N N . ASN A 1 115 ? 11.179 0.436 -31.191 1.00 98.50 115 ASN A N 1
ATOM 894 C CA . ASN A 1 115 ? 9.743 0.531 -30.917 1.00 98.50 115 ASN A CA 1
ATOM 895 C C . ASN A 1 115 ? 9.376 -0.149 -29.583 1.00 98.50 115 ASN A C 1
ATOM 897 O O . ASN A 1 115 ? 10.212 -0.781 -28.931 1.00 98.50 115 ASN A O 1
ATOM 901 N N . ASP A 1 116 ? 8.114 -0.020 -29.176 1.00 98.56 116 ASP A N 1
ATOM 902 C CA . ASP A 1 116 ? 7.639 -0.539 -27.893 1.00 98.56 116 ASP A CA 1
ATOM 903 C C . ASP A 1 116 ? 7.639 -2.075 -27.838 1.00 98.56 116 ASP A C 1
ATOM 905 O O . ASP A 1 116 ? 7.852 -2.650 -26.770 1.00 98.56 116 ASP A O 1
ATOM 909 N N . GLU A 1 117 ? 7.452 -2.768 -28.965 1.00 98.62 117 GLU A N 1
ATOM 910 C CA . GLU A 1 117 ? 7.564 -4.228 -29.045 1.00 98.62 117 GLU A CA 1
ATOM 911 C C . GLU A 1 117 ? 8.994 -4.711 -28.783 1.00 98.62 117 GLU A C 1
ATOM 913 O O . GLU A 1 117 ? 9.198 -5.674 -28.042 1.00 98.62 117 GLU A O 1
ATOM 918 N N . GLU A 1 118 ? 9.983 -4.035 -29.365 1.00 98.62 118 GLU A N 1
ATOM 919 C CA . GLU A 1 118 ? 11.407 -4.318 -29.179 1.00 98.62 118 GLU A CA 1
ATOM 920 C C . GLU A 1 118 ? 11.827 -4.041 -27.732 1.00 98.62 118 GLU A C 1
ATOM 922 O O . GLU A 1 118 ? 12.494 -4.871 -27.112 1.00 98.62 118 GLU A O 1
ATOM 927 N N . LEU A 1 119 ? 11.369 -2.924 -27.160 1.00 98.69 119 LEU A N 1
ATOM 928 C CA . LEU A 1 119 ? 11.614 -2.586 -25.756 1.00 98.69 119 LEU A CA 1
ATOM 929 C C . LEU A 1 119 ? 10.969 -3.585 -24.802 1.00 98.69 119 LEU A C 1
ATOM 931 O O . LEU A 1 119 ? 11.609 -4.030 -23.851 1.00 98.69 119 LEU A O 1
ATOM 935 N N . ALA A 1 120 ? 9.721 -3.976 -25.056 1.00 98.44 120 ALA A N 1
ATOM 936 C CA . ALA A 1 120 ? 9.025 -4.945 -24.221 1.00 98.44 120 ALA A CA 1
ATOM 937 C C . ALA A 1 120 ? 9.698 -6.324 -24.260 1.00 98.44 120 ALA A C 1
ATOM 939 O O . ALA A 1 120 ? 9.790 -6.995 -23.227 1.00 98.44 120 ALA A O 1
ATOM 940 N N . ALA A 1 121 ? 10.197 -6.733 -25.431 1.00 98.31 121 ALA A N 1
ATOM 941 C CA . ALA A 1 121 ? 10.956 -7.968 -25.591 1.00 98.31 121 ALA A CA 1
ATOM 942 C C . ALA A 1 121 ? 12.295 -7.932 -24.835 1.00 98.31 121 ALA A C 1
ATOM 944 O O . ALA A 1 121 ? 12.657 -8.932 -24.217 1.00 98.31 121 ALA A O 1
ATOM 945 N N . GLU A 1 122 ? 12.998 -6.795 -24.846 1.00 98.06 122 GLU A N 1
ATOM 946 C CA . GLU A 1 122 ? 14.276 -6.615 -24.144 1.00 98.06 122 GLU A CA 1
ATOM 947 C C . GLU A 1 122 ? 14.105 -6.533 -22.618 1.00 98.06 122 GLU A C 1
ATOM 949 O O . GLU A 1 122 ? 14.825 -7.207 -21.886 1.00 98.06 122 GLU A O 1
ATOM 954 N N . VAL A 1 123 ? 13.127 -5.765 -22.123 1.00 97.44 123 VAL A N 1
ATOM 955 C CA . VAL A 1 123 ? 12.840 -5.646 -20.678 1.00 97.44 123 VAL A CA 1
ATOM 956 C C . VAL A 1 123 ? 12.300 -6.958 -20.101 1.00 97.44 123 VAL A C 1
ATOM 958 O O . VAL A 1 123 ? 12.634 -7.341 -18.979 1.00 97.44 123 VAL A O 1
ATOM 961 N N . GLY A 1 124 ? 11.461 -7.659 -20.866 1.00 96.62 124 GLY A N 1
ATOM 962 C CA . GLY A 1 124 ? 10.883 -8.939 -20.482 1.00 96.62 124 GLY A CA 1
ATOM 963 C C . GLY A 1 124 ? 9.721 -8.841 -19.483 1.00 96.62 124 GLY A C 1
ATOM 964 O O . GLY A 1 124 ? 9.690 -8.066 -18.526 1.00 96.62 124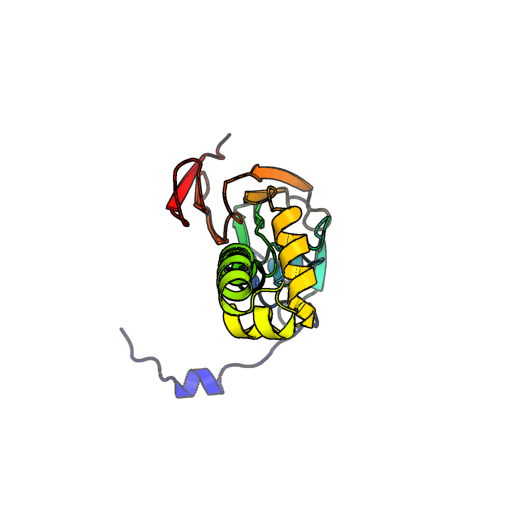 GLY A O 1
ATOM 965 N N . GLY A 1 125 ? 8.713 -9.695 -19.683 1.00 95.88 125 GLY A N 1
ATOM 966 C CA . GLY A 1 125 ? 7.550 -9.791 -18.793 1.00 95.88 125 GLY A CA 1
ATOM 967 C C . GLY A 1 125 ? 6.653 -8.546 -18.773 1.00 95.88 125 GLY A C 1
ATOM 968 O O . GLY A 1 125 ? 5.921 -8.354 -17.799 1.00 95.88 125 GLY A O 1
ATOM 969 N N . VAL A 1 126 ? 6.725 -7.713 -19.809 1.00 97.88 126 VAL A N 1
ATOM 970 C CA . VAL A 1 126 ? 5.860 -6.552 -20.061 1.00 97.88 126 VAL A CA 1
ATOM 971 C C . VAL A 1 126 ? 5.372 -6.612 -21.507 1.00 97.88 126 VAL A C 1
ATOM 973 O O . VAL A 1 126 ? 5.927 -7.347 -22.327 1.00 97.88 126 VAL A O 1
ATOM 976 N N . LYS A 1 127 ? 4.308 -5.883 -21.820 1.00 98.44 127 LYS A N 1
ATOM 977 C CA . LYS A 1 127 ? 3.770 -5.722 -23.177 1.00 98.44 127 LYS A CA 1
ATOM 978 C C . LYS A 1 127 ? 4.226 -4.388 -23.763 1.00 98.44 127 LYS A C 1
ATOM 980 O O . LYS A 1 127 ? 4.545 -3.472 -23.017 1.00 98.44 127 LYS A O 1
ATOM 985 N N . ALA A 1 128 ? 4.152 -4.240 -25.086 1.00 98.38 128 ALA A N 1
ATOM 986 C CA . ALA A 1 128 ? 4.384 -2.951 -25.748 1.00 98.38 128 ALA A CA 1
ATOM 987 C C . ALA A 1 128 ? 3.496 -1.833 -25.158 1.00 98.38 128 ALA A C 1
ATOM 989 O O . ALA A 1 128 ? 3.969 -0.748 -24.848 1.00 98.38 128 ALA A O 1
ATOM 990 N N . SER A 1 129 ? 2.227 -2.145 -24.861 1.00 98.19 129 SER A N 1
ATOM 991 C CA . SER A 1 129 ? 1.290 -1.217 -24.207 1.00 98.19 129 SER A CA 1
ATOM 992 C C . SER A 1 129 ? 1.714 -0.756 -22.809 1.00 98.19 129 SER A C 1
ATOM 994 O O . SER A 1 129 ? 1.189 0.237 -22.313 1.00 98.19 129 SER A O 1
ATOM 996 N N . ASP A 1 130 ? 2.616 -1.486 -22.154 1.00 98.25 130 ASP A N 1
ATOM 997 C CA . ASP A 1 130 ? 3.075 -1.176 -20.803 1.00 98.25 130 ASP A CA 1
ATOM 998 C C . ASP A 1 130 ? 4.219 -0.151 -20.818 1.00 98.25 130 ASP A C 1
ATOM 1000 O O . ASP A 1 130 ? 4.458 0.491 -19.800 1.00 98.25 130 ASP A O 1
ATOM 1004 N N . ILE A 1 131 ? 4.911 0.037 -21.952 1.00 98.50 131 ILE A N 1
ATOM 1005 C CA . ILE A 1 131 ? 6.104 0.895 -22.052 1.00 98.50 131 ILE A CA 1
ATOM 1006 C C . ILE A 1 131 ? 5.782 2.336 -21.661 1.00 98.50 131 ILE A C 1
ATOM 1008 O O . ILE A 1 131 ? 6.449 2.890 -20.790 1.00 98.50 131 ILE A O 1
ATOM 1012 N N . ALA A 1 132 ? 4.702 2.901 -22.204 1.00 98.06 132 ALA A N 1
ATOM 1013 C CA . ALA A 1 132 ? 4.263 4.250 -21.854 1.00 98.06 132 ALA A CA 1
ATOM 1014 C C . ALA A 1 132 ? 3.918 4.390 -20.358 1.00 98.06 132 ALA A C 1
ATOM 1016 O O . ALA A 1 132 ? 4.263 5.390 -19.737 1.00 98.06 132 ALA A O 1
ATOM 1017 N N . VAL A 1 133 ? 3.287 3.371 -19.760 1.00 97.44 133 VAL A N 1
ATOM 1018 C CA . VAL A 1 133 ? 2.930 3.368 -18.329 1.00 97.44 133 VAL A CA 1
ATOM 1019 C C . VAL A 1 133 ? 4.182 3.321 -17.451 1.00 97.44 133 VAL A C 1
ATOM 1021 O O . VAL A 1 133 ? 4.244 3.981 -16.412 1.00 97.44 133 VAL A O 1
ATOM 1024 N N . LEU A 1 134 ? 5.177 2.530 -17.852 1.00 98.19 134 LEU A N 1
ATOM 1025 C CA . LEU A 1 134 ? 6.442 2.404 -17.139 1.00 98.19 134 LEU A CA 1
ATOM 1026 C C . LEU A 1 134 ? 7.273 3.684 -17.245 1.00 98.19 134 LEU A C 1
ATOM 1028 O O . LEU A 1 134 ? 7.782 4.135 -16.223 1.00 98.19 134 LEU A O 1
ATOM 1032 N N . ASP A 1 135 ? 7.375 4.294 -18.428 1.00 97.94 135 ASP A N 1
ATOM 1033 C CA . ASP A 1 135 ? 8.066 5.577 -18.597 1.00 97.94 135 ASP A CA 1
ATOM 1034 C C . ASP A 1 135 ? 7.384 6.687 -17.784 1.00 97.94 135 ASP A C 1
ATOM 1036 O O . ASP A 1 135 ? 8.051 7.345 -16.986 1.00 97.94 135 ASP A O 1
ATOM 1040 N N . GLU A 1 136 ? 6.054 6.811 -17.856 1.00 97.06 136 GLU A N 1
ATOM 1041 C CA . GLU A 1 136 ? 5.303 7.788 -17.054 1.00 97.06 136 GLU A CA 1
ATOM 1042 C C . GLU A 1 136 ? 5.539 7.586 -15.548 1.00 97.06 136 GLU A C 1
ATOM 1044 O O . GLU A 1 136 ? 5.751 8.540 -14.798 1.00 97.06 136 GLU A O 1
ATOM 1049 N N . ALA A 1 137 ? 5.530 6.336 -15.075 1.00 96.38 137 ALA A N 1
ATOM 1050 C CA . ALA A 1 137 ? 5.765 6.041 -13.667 1.00 96.38 137 ALA A CA 1
ATOM 1051 C C . ALA A 1 137 ? 7.194 6.372 -13.218 1.00 96.38 137 ALA A C 1
ATOM 1053 O O . ALA A 1 137 ? 7.377 6.837 -12.090 1.00 96.38 137 ALA A O 1
ATOM 1054 N N . ARG A 1 138 ? 8.194 6.151 -14.078 1.00 95.50 138 ARG A N 1
ATOM 1055 C CA . ARG A 1 138 ? 9.594 6.504 -13.802 1.00 95.50 138 ARG A CA 1
ATOM 1056 C C . ARG A 1 138 ? 9.796 8.009 -13.753 1.00 95.50 138 ARG A C 1
ATOM 1058 O O . ARG A 1 138 ? 10.464 8.488 -12.844 1.00 95.50 138 ARG A O 1
ATOM 1065 N N . GLU A 1 139 ? 9.211 8.737 -14.699 1.00 95.75 139 GLU A N 1
ATOM 1066 C CA . GLU A 1 139 ? 9.275 10.199 -14.746 1.00 95.75 139 GLU A CA 1
ATOM 1067 C C . GLU A 1 139 ? 8.569 10.832 -13.546 1.00 95.75 139 GLU A C 1
ATOM 1069 O O . GLU A 1 139 ? 9.095 11.762 -12.936 1.00 95.75 139 GLU A O 1
ATOM 1074 N N . ARG A 1 140 ? 7.401 10.300 -13.165 1.00 95.00 140 ARG A N 1
ATOM 1075 C CA . ARG A 1 140 ? 6.652 10.758 -11.988 1.00 95.00 140 ARG A CA 1
ATOM 1076 C C . ARG A 1 140 ? 7.399 10.492 -10.680 1.00 95.00 140 ARG A C 1
ATOM 1078 O O . ARG A 1 140 ? 7.297 11.294 -9.753 1.00 95.00 140 ARG A O 1
ATOM 1085 N N . GLY A 1 141 ? 8.094 9.359 -10.582 1.00 93.94 141 GLY A N 1
ATOM 1086 C CA . GLY A 1 141 ? 8.698 8.893 -9.336 1.00 93.94 141 GLY A CA 1
ATOM 1087 C C . GLY A 1 141 ? 7.664 8.530 -8.259 1.00 93.94 141 GLY A C 1
ATOM 1088 O O . GLY A 1 141 ? 6.451 8.495 -8.489 1.00 93.94 141 GLY A O 1
ATOM 1089 N N . TYR A 1 142 ? 8.150 8.219 -7.054 1.00 94.12 142 TYR A N 1
ATOM 1090 C CA . TYR A 1 142 ? 7.305 7.952 -5.888 1.00 94.12 142 TYR A CA 1
ATOM 1091 C C . TYR A 1 142 ? 7.992 8.383 -4.590 1.00 94.12 142 TYR A C 1
ATOM 1093 O O . TYR A 1 142 ? 9.097 7.939 -4.286 1.00 94.12 142 TYR A O 1
ATOM 1101 N N . HIS A 1 143 ? 7.315 9.239 -3.816 1.00 92.94 143 HIS A N 1
ATOM 1102 C CA . HIS A 1 143 ? 7.887 9.909 -2.635 1.00 92.94 143 HIS A CA 1
ATOM 1103 C C . HIS A 1 143 ? 6.960 9.907 -1.410 1.00 92.94 143 HIS A C 1
ATOM 1105 O O . HIS A 1 143 ? 7.209 10.601 -0.423 1.00 92.94 143 HIS A O 1
ATOM 1111 N N . GLU A 1 144 ? 5.876 9.133 -1.464 1.00 94.81 144 GLU A N 1
ATOM 1112 C CA . GLU A 1 144 ? 4.904 9.044 -0.370 1.00 94.81 144 GLU A CA 1
ATOM 1113 C C . GLU A 1 144 ? 5.124 7.822 0.529 1.00 94.81 144 GLU A C 1
ATOM 1115 O O . GLU A 1 144 ? 4.420 7.651 1.524 1.00 94.81 144 GLU A O 1
ATOM 1120 N N . GLY A 1 145 ? 6.116 6.983 0.209 1.00 95.00 145 GLY A N 1
ATOM 1121 C CA . GLY A 1 145 ? 6.441 5.765 0.945 1.00 95.00 145 GLY A CA 1
ATOM 1122 C C . GLY A 1 145 ? 6.609 6.002 2.444 1.00 95.00 145 GLY A C 1
ATOM 1123 O O . GLY A 1 145 ? 7.240 6.968 2.865 1.00 95.00 145 GLY A O 1
ATOM 1124 N N . GLY A 1 146 ? 6.031 5.128 3.262 1.00 96.56 146 GLY A N 1
ATOM 1125 C CA . GLY A 1 146 ? 6.087 5.241 4.711 1.00 96.56 146 GLY A CA 1
ATOM 1126 C C . GLY A 1 146 ? 5.045 4.386 5.411 1.00 96.56 146 GLY A C 1
ATOM 1127 O O . GLY A 1 146 ? 4.684 3.308 4.938 1.00 96.56 146 GLY A O 1
ATOM 1128 N N . PHE A 1 147 ? 4.557 4.881 6.541 1.00 97.94 147 PHE A N 1
ATOM 1129 C CA . PHE A 1 147 ? 3.412 4.326 7.258 1.00 97.94 147 PHE A CA 1
ATOM 1130 C C . PHE A 1 147 ? 2.532 5.447 7.810 1.00 97.94 147 PHE A C 1
ATOM 1132 O O . PHE A 1 147 ? 2.958 6.602 7.928 1.00 97.94 147 PHE A O 1
ATOM 1139 N N . ARG A 1 148 ? 1.290 5.108 8.145 1.00 97.94 148 ARG A N 1
ATOM 1140 C CA . ARG A 1 148 ? 0.320 6.033 8.732 1.00 97.94 148 ARG A CA 1
ATOM 1141 C C . ARG A 1 148 ? -0.208 5.514 10.057 1.00 97.94 148 ARG A C 1
ATOM 1143 O O . ARG A 1 148 ? -0.373 4.307 10.219 1.00 97.94 148 ARG A O 1
ATOM 1150 N N . ILE A 1 149 ? -0.494 6.444 10.962 1.00 98.50 149 ILE A N 1
ATOM 1151 C CA . ILE A 1 149 ? -1.122 6.193 12.262 1.00 98.50 149 ILE A CA 1
ATOM 1152 C C . ILE A 1 149 ? -2.469 6.904 12.275 1.00 98.50 149 ILE A C 1
ATOM 1154 O O . ILE A 1 149 ? -2.558 8.069 11.877 1.00 98.50 149 ILE A O 1
ATOM 1158 N N . TYR A 1 150 ? -3.497 6.210 12.741 1.00 98.69 150 TYR A N 1
ATOM 1159 C CA . TYR A 1 150 ? -4.855 6.710 12.878 1.00 98.69 150 TYR A CA 1
ATOM 1160 C C . TYR A 1 150 ? -5.333 6.550 14.323 1.00 98.69 150 TYR A C 1
ATOM 1162 O O . TYR A 1 150 ? -5.143 5.489 14.912 1.00 98.69 150 TYR A O 1
ATOM 1170 N N . ASP A 1 151 ? -5.997 7.575 14.852 1.00 98.62 151 ASP A N 1
ATOM 1171 C CA . ASP A 1 151 ? -6.868 7.479 16.022 1.00 98.62 151 ASP A CA 1
ATOM 1172 C C . ASP A 1 151 ? -8.166 6.784 15.597 1.00 98.62 151 ASP A C 1
ATOM 1174 O O . ASP A 1 151 ? -8.842 7.211 14.654 1.00 98.62 151 ASP A O 1
ATOM 1178 N N . ILE A 1 152 ? -8.481 5.692 16.283 1.00 98.69 152 ILE A N 1
ATOM 1179 C CA . ILE A 1 152 ? -9.684 4.881 16.101 1.00 98.69 152 ILE A CA 1
ATOM 1180 C C . ILE A 1 152 ? -10.470 4.742 17.413 1.00 98.69 152 ILE A C 1
ATOM 1182 O O . ILE A 1 152 ? -11.192 3.762 17.598 1.00 98.69 152 ILE A O 1
ATOM 1186 N N . SER A 1 153 ? -10.359 5.704 18.330 1.00 98.44 153 SER A N 1
ATOM 1187 C CA . SER A 1 153 ? -11.227 5.792 19.514 1.00 98.44 153 SER A CA 1
ATOM 1188 C C . SER A 1 153 ? -12.706 5.792 19.104 1.00 98.44 153 SER A C 1
ATOM 1190 O O . SER A 1 153 ? -13.504 5.011 19.630 1.00 98.44 153 SER A O 1
ATOM 1192 N N . ASP A 1 154 ? -13.043 6.553 18.058 1.00 98.44 154 ASP A N 1
ATOM 1193 C CA . ASP A 1 154 ? -14.269 6.399 17.274 1.00 98.44 154 ASP A CA 1
ATOM 1194 C C . ASP A 1 154 ? -14.003 5.605 15.984 1.00 98.44 154 ASP A C 1
ATOM 1196 O O . ASP A 1 154 ? -13.514 6.121 14.979 1.00 98.44 154 ASP A O 1
ATOM 1200 N N . ARG A 1 155 ? -14.381 4.324 15.993 1.00 98.44 155 ARG A N 1
ATOM 1201 C CA . ARG A 1 155 ? -14.195 3.405 14.855 1.00 98.44 155 ARG A CA 1
ATOM 1202 C C . ARG A 1 155 ? -15.070 3.749 13.653 1.00 98.44 155 ARG A C 1
ATOM 1204 O O . ARG A 1 155 ? -14.745 3.321 12.547 1.00 98.44 155 ARG A O 1
ATOM 1211 N N . ALA A 1 156 ? -16.146 4.513 13.840 1.00 98.50 156 ALA A N 1
ATOM 1212 C CA . ALA A 1 156 ? -16.964 5.011 12.738 1.00 98.50 156 ALA A CA 1
ATOM 1213 C C . ALA A 1 156 ? -16.305 6.202 12.023 1.00 98.50 156 ALA A C 1
ATOM 1215 O O . ALA A 1 156 ? -16.646 6.485 10.876 1.00 98.50 156 ALA A O 1
ATOM 1216 N N . SER A 1 157 ? -15.337 6.863 12.667 1.00 98.38 157 SER A N 1
ATOM 1217 C CA . SER A 1 157 ? -14.650 8.040 12.136 1.00 98.38 157 SER A CA 1
ATOM 1218 C C . SER A 1 157 ? -13.138 8.014 12.425 1.00 98.38 157 SER A C 1
ATOM 1220 O O . SER A 1 157 ? -12.649 8.833 13.209 1.00 98.38 157 SER A O 1
ATOM 1222 N N . PRO A 1 158 ? -12.369 7.090 11.805 1.00 98.56 158 PRO A N 1
ATOM 1223 C CA . PRO A 1 158 ? -10.915 7.051 11.953 1.00 98.56 158 PRO A CA 1
ATOM 1224 C C . PRO A 1 158 ? -10.261 8.371 11.539 1.00 98.56 158 PRO A C 1
ATOM 1226 O O . PRO A 1 158 ? -10.518 8.887 10.447 1.00 98.56 158 PRO A O 1
ATOM 1229 N N . LYS A 1 159 ? -9.360 8.897 12.370 1.00 98.44 159 LYS A N 1
ATOM 1230 C CA . LYS A 1 159 ? -8.656 10.162 12.111 1.00 98.44 159 LYS A CA 1
ATOM 1231 C C . LYS A 1 159 ? -7.177 9.908 11.915 1.00 98.44 159 LYS A C 1
ATOM 1233 O O . LYS A 1 159 ? -6.513 9.408 12.813 1.00 98.44 159 LYS A O 1
ATOM 1238 N N . GLN A 1 160 ? -6.637 10.279 10.759 1.00 98.19 160 GLN A N 1
ATOM 1239 C CA . GLN A 1 160 ? -5.195 10.189 10.540 1.00 98.19 160 GLN A CA 1
ATOM 1240 C C . GLN A 1 160 ? -4.466 11.164 11.475 1.00 98.19 160 GLN A C 1
ATOM 1242 O O . GLN A 1 160 ? -4.704 12.368 11.414 1.00 98.19 160 GLN A O 1
ATOM 1247 N N . LEU A 1 161 ? -3.560 10.642 12.300 1.00 97.81 161 LEU A N 1
ATOM 1248 C CA . LEU A 1 161 ? -2.695 11.420 13.189 1.00 97.81 161 LEU A CA 1
ATOM 1249 C C . LEU A 1 161 ? -1.346 11.725 12.537 1.00 97.81 161 LEU A C 1
ATOM 1251 O O . LEU A 1 161 ? -0.820 12.826 12.662 1.00 97.81 161 LEU A O 1
ATOM 1255 N N . CYS A 1 162 ? -0.774 10.742 11.838 1.00 96.75 162 CYS A N 1
ATOM 1256 C CA . CYS A 1 162 ? 0.588 10.823 11.322 1.00 96.75 162 CYS A CA 1
ATOM 1257 C C . CYS A 1 162 ? 0.716 10.112 9.972 1.00 96.75 162 CYS A C 1
ATOM 1259 O O . CYS A 1 162 ? 0.131 9.050 9.762 1.00 96.75 162 CYS A O 1
ATOM 1261 N N . HIS A 1 163 ? 1.528 10.679 9.077 1.00 97.38 163 HIS A N 1
ATOM 1262 C CA . HIS A 1 163 ? 2.105 9.993 7.919 1.00 97.38 163 HIS A CA 1
ATOM 1263 C C . HIS A 1 163 ? 3.620 10.127 8.020 1.00 97.38 163 HIS A C 1
ATOM 1265 O O . HIS A 1 163 ? 4.199 11.164 7.691 1.00 97.38 163 HIS A O 1
ATOM 1271 N N . LYS A 1 164 ? 4.270 9.074 8.513 1.00 97.19 164 LYS A N 1
ATOM 1272 C CA . LYS A 1 164 ? 5.720 9.043 8.651 1.00 97.19 164 LYS A CA 1
ATOM 1273 C C . LYS A 1 164 ? 6.329 8.549 7.348 1.00 97.19 164 LYS A C 1
ATOM 1275 O O . LYS A 1 164 ? 6.312 7.350 7.070 1.00 97.19 164 LYS A O 1
ATOM 1280 N N . LYS A 1 165 ? 6.856 9.485 6.557 1.00 96.06 165 LYS A N 1
ATOM 1281 C CA . LYS A 1 165 ? 7.584 9.166 5.327 1.00 96.06 165 LYS A CA 1
ATOM 1282 C C . LYS A 1 165 ? 8.901 8.458 5.639 1.00 96.06 165 LYS A C 1
ATOM 1284 O O . LYS A 1 165 ? 9.619 8.832 6.570 1.00 96.06 165 LYS A O 1
ATOM 1289 N N . THR A 1 166 ? 9.192 7.441 4.846 1.00 94.00 166 THR A N 1
ATOM 1290 C CA . THR A 1 166 ? 10.453 6.698 4.806 1.00 94.00 166 THR A CA 1
ATOM 1291 C C . THR A 1 166 ? 11.052 6.841 3.407 1.00 94.00 166 THR A C 1
ATOM 1293 O O . THR A 1 166 ? 10.552 7.621 2.598 1.00 94.00 166 THR A O 1
ATOM 1296 N N . HIS A 1 167 ? 12.125 6.111 3.103 1.00 90.69 167 HIS A N 1
ATOM 1297 C CA . HIS A 1 167 ? 12.666 6.073 1.745 1.00 90.69 167 HIS A CA 1
ATOM 1298 C C . HIS A 1 167 ? 12.062 4.928 0.926 1.00 90.69 167 HIS A C 1
ATOM 1300 O O . HIS A 1 167 ? 11.255 4.128 1.420 1.00 90.69 167 HIS A O 1
ATOM 1306 N N . GLY A 1 168 ? 12.464 4.885 -0.344 1.00 89.12 168 GLY A N 1
ATOM 1307 C CA . GLY A 1 168 ? 12.081 3.852 -1.290 1.00 89.12 168 GLY A CA 1
ATOM 1308 C C . GLY A 1 168 ? 10.581 3.835 -1.556 1.00 89.12 168 GLY A C 1
ATOM 1309 O O . GLY A 1 168 ? 9.891 4.855 -1.537 1.00 89.12 168 GLY A O 1
ATOM 1310 N N . PHE A 1 169 ? 10.057 2.637 -1.776 1.00 91.12 169 PHE A N 1
ATOM 1311 C CA . PHE A 1 169 ? 8.636 2.433 -2.041 1.00 91.12 169 PHE A CA 1
ATOM 1312 C C . PHE A 1 169 ? 7.772 2.446 -0.774 1.00 91.12 169 PHE A C 1
ATOM 1314 O O . PHE A 1 169 ? 6.561 2.313 -0.900 1.00 91.12 169 PHE A O 1
ATOM 1321 N N . GLY A 1 170 ? 8.346 2.626 0.421 1.00 93.06 170 GLY A N 1
ATOM 1322 C CA . GLY A 1 170 ? 7.629 2.662 1.699 1.00 93.06 170 GLY A CA 1
ATOM 1323 C C . GLY A 1 170 ? 7.701 1.372 2.515 1.00 93.06 170 GLY A C 1
ATOM 1324 O O . GLY A 1 170 ? 8.417 0.424 2.185 1.00 93.06 170 GLY A O 1
ATOM 1325 N N . VAL A 1 171 ? 6.945 1.336 3.616 1.00 95.06 171 VAL A N 1
ATOM 1326 C CA . VAL A 1 171 ? 6.902 0.172 4.509 1.00 95.06 171 VAL A CA 1
ATOM 1327 C C . VAL A 1 171 ? 6.147 -0.959 3.822 1.00 95.06 171 VAL A C 1
ATOM 1329 O O . VAL A 1 171 ? 4.999 -0.783 3.420 1.00 95.06 171 VAL A O 1
ATOM 1332 N N . HIS A 1 172 ? 6.749 -2.148 3.746 1.00 91.50 172 HIS A N 1
ATOM 1333 C CA . HIS A 1 172 ? 6.004 -3.338 3.341 1.00 91.50 172 HIS A CA 1
ATOM 1334 C C . HIS A 1 172 ? 5.442 -4.036 4.571 1.00 91.50 172 HIS A C 1
ATOM 1336 O O . HIS A 1 172 ? 4.259 -3.891 4.837 1.00 91.50 172 HIS A O 1
ATOM 1342 N N . ARG A 1 173 ? 6.254 -4.790 5.322 1.00 92.88 173 ARG A N 1
ATOM 1343 C CA . ARG A 1 173 ? 5.845 -5.513 6.541 1.00 92.88 173 ARG A CA 1
ATOM 1344 C C . ARG A 1 173 ? 6.254 -4.740 7.788 1.00 92.88 173 ARG A C 1
ATOM 1346 O O . ARG A 1 173 ? 7.313 -4.122 7.801 1.00 92.88 173 ARG A O 1
ATOM 1353 N N . PHE A 1 174 ? 5.442 -4.817 8.832 1.00 97.44 174 PHE A N 1
ATOM 1354 C CA . PHE A 1 174 ? 5.758 -4.197 10.110 1.00 97.44 174 PHE A CA 1
ATOM 1355 C C . PHE A 1 174 ? 5.028 -4.888 11.259 1.00 97.44 174 PHE A C 1
ATOM 1357 O O . PHE A 1 174 ? 4.079 -5.653 11.039 1.00 97.44 174 PHE A O 1
ATOM 1364 N N . ASP A 1 175 ? 5.479 -4.596 12.471 1.00 98.00 175 ASP A N 1
ATOM 1365 C CA . ASP A 1 175 ? 4.751 -4.885 13.699 1.00 98.00 175 ASP A CA 1
ATOM 1366 C C . ASP A 1 175 ? 4.832 -3.701 14.661 1.00 98.00 175 ASP A C 1
ATOM 1368 O O . ASP A 1 175 ? 5.651 -2.801 14.469 1.00 98.00 175 ASP A O 1
ATOM 1372 N N . VAL A 1 176 ? 3.965 -3.680 15.665 1.00 98.00 176 VAL A N 1
ATOM 1373 C CA . VAL A 1 176 ? 3.921 -2.625 16.686 1.00 98.00 176 VAL A CA 1
ATOM 1374 C C . VAL A 1 176 ? 3.629 -3.256 18.045 1.00 98.00 176 VAL A C 1
ATOM 1376 O O . VAL A 1 176 ? 2.827 -4.189 18.125 1.00 98.00 176 VAL A O 1
ATOM 1379 N N . ASP A 1 177 ? 4.274 -2.768 19.098 1.00 97.06 177 ASP A N 1
ATOM 1380 C CA . ASP A 1 177 ? 3.888 -3.048 20.488 1.00 97.06 177 ASP A CA 1
ATOM 1381 C C . ASP A 1 177 ? 3.303 -1.787 21.125 1.00 97.06 177 ASP A C 1
ATOM 1383 O O . ASP A 1 177 ? 2.889 -0.917 20.382 1.00 97.06 177 ASP A O 1
ATOM 1387 N N . GLU A 1 178 ? 3.219 -1.679 22.450 1.00 95.56 178 GLU A N 1
ATOM 1388 C CA . GLU A 1 178 ? 2.644 -0.523 23.155 1.00 95.56 178 GLU A CA 1
ATOM 1389 C C . GLU A 1 178 ? 3.422 0.802 23.009 1.00 95.56 178 GLU A C 1
ATOM 1391 O O . GLU A 1 178 ? 2.812 1.857 23.160 1.00 95.56 178 GLU A O 1
ATOM 1396 N N . ASN A 1 179 ? 4.720 0.764 22.683 1.00 96.50 179 ASN A N 1
ATOM 1397 C CA . ASN A 1 179 ? 5.595 1.949 22.641 1.00 96.50 179 ASN A CA 1
ATOM 1398 C C . ASN A 1 179 ? 6.349 2.106 21.310 1.00 96.50 179 ASN A C 1
ATOM 1400 O O . ASN A 1 179 ? 6.773 3.207 20.953 1.00 96.50 179 ASN A O 1
ATOM 1404 N N . TYR A 1 180 ? 6.557 1.011 20.579 1.00 98.31 180 TYR A N 1
ATOM 1405 C CA . TYR A 1 180 ? 7.475 0.941 19.453 1.00 98.31 180 TYR A CA 1
ATOM 1406 C C . TYR A 1 180 ? 6.829 0.389 18.191 1.00 98.31 180 TYR A C 1
ATOM 1408 O O . TYR A 1 180 ? 6.064 -0.578 18.189 1.00 98.31 180 TYR A O 1
ATOM 1416 N N . ALA A 1 181 ? 7.210 0.993 17.071 1.00 98.19 181 ALA A N 1
ATOM 1417 C CA . ALA A 1 181 ? 6.864 0.552 15.736 1.00 98.19 181 ALA A CA 1
ATOM 1418 C C . ALA A 1 181 ? 8.090 -0.026 15.021 1.00 98.19 181 ALA A C 1
ATOM 1420 O O . ALA A 1 181 ? 9.072 0.671 14.769 1.00 98.19 181 ALA A O 1
ATOM 1421 N N . TYR A 1 182 ? 8.005 -1.303 14.654 1.00 98.06 182 TYR A N 1
ATOM 1422 C CA . TYR A 1 182 ? 9.059 -2.095 14.024 1.00 98.06 182 TYR A CA 1
ATOM 1423 C C . TYR A 1 182 ? 8.802 -2.201 12.522 1.00 98.06 182 TYR A C 1
ATOM 1425 O O . TYR A 1 182 ? 8.048 -3.056 12.050 1.00 98.06 182 TYR A O 1
ATOM 1433 N N . MET A 1 183 ? 9.421 -1.315 11.752 1.00 97.12 183 MET A N 1
ATOM 1434 C CA . MET A 1 183 ? 9.132 -1.119 10.335 1.00 97.12 183 MET A CA 1
ATOM 1435 C C . MET A 1 183 ? 10.198 -1.780 9.460 1.00 97.12 183 MET A C 1
ATOM 1437 O O . MET A 1 183 ? 11.384 -1.491 9.597 1.00 97.12 183 MET A O 1
ATOM 1441 N N . SER A 1 184 ? 9.785 -2.633 8.516 1.00 94.25 184 SER A N 1
ATOM 1442 C CA . SER A 1 184 ? 10.661 -3.103 7.436 1.00 94.25 184 SER A CA 1
ATOM 1443 C C . SER A 1 184 ? 10.594 -2.111 6.275 1.00 94.25 184 SER A C 1
ATOM 1445 O O . SER A 1 184 ? 9.651 -2.131 5.475 1.00 94.25 184 SER A O 1
ATOM 1447 N N . THR A 1 185 ? 11.573 -1.211 6.197 1.00 92.88 185 THR A N 1
ATOM 1448 C CA . THR A 1 185 ? 11.554 -0.056 5.286 1.00 92.88 185 THR A CA 1
ATOM 1449 C C . THR A 1 185 ? 12.946 0.354 4.817 1.00 92.88 185 THR A C 1
ATOM 1451 O O . THR A 1 185 ? 13.946 -0.134 5.332 1.00 92.88 185 THR A O 1
ATOM 1454 N N . GLU A 1 186 ? 13.010 1.237 3.828 1.00 91.81 186 GLU A N 1
ATOM 1455 C CA . GLU A 1 186 ? 14.251 1.847 3.353 1.00 91.81 186 GLU A CA 1
ATOM 1456 C C . GLU A 1 186 ? 14.513 3.187 4.053 1.00 91.81 186 GLU A C 1
ATOM 1458 O O . GLU A 1 186 ? 13.586 3.907 4.445 1.00 91.81 186 GLU A O 1
ATOM 1463 N N . MET A 1 187 ? 15.794 3.538 4.168 1.00 90.88 187 MET A N 1
ATOM 1464 C CA . MET A 1 187 ? 16.286 4.794 4.740 1.00 90.88 187 MET A CA 1
ATOM 1465 C C . MET A 1 187 ? 17.341 5.414 3.821 1.00 90.88 187 MET A C 1
ATOM 1467 O O . MET A 1 187 ? 17.936 4.716 3.003 1.00 90.88 187 MET A O 1
ATOM 1471 N N . GLU A 1 188 ? 17.591 6.715 3.973 1.00 88.25 188 GLU A N 1
ATOM 1472 C CA . GLU A 1 188 ? 18.632 7.418 3.221 1.00 88.25 188 GLU A CA 1
ATOM 1473 C C . GLU A 1 188 ? 19.977 6.693 3.361 1.00 88.25 188 GLU A C 1
ATOM 1475 O O . GLU A 1 188 ? 20.409 6.380 4.471 1.00 88.25 188 GLU A O 1
ATOM 1480 N N . GLY A 1 189 ? 20.622 6.390 2.233 1.00 88.25 189 GLY A N 1
ATOM 1481 C CA . GLY A 1 189 ? 21.895 5.665 2.203 1.00 88.25 189 GLY A CA 1
ATOM 1482 C C . GLY A 1 189 ? 21.797 4.136 2.306 1.00 88.25 189 GLY A C 1
ATOM 1483 O O . GLY A 1 189 ? 22.833 3.476 2.249 1.00 88.25 189 GLY A O 1
ATOM 1484 N N . TYR A 1 190 ? 20.596 3.557 2.407 1.00 86.06 190 TYR A N 1
ATOM 1485 C CA . TYR A 1 190 ? 20.380 2.105 2.437 1.00 86.06 190 TYR A CA 1
ATOM 1486 C C . TYR A 1 190 ? 19.598 1.635 1.208 1.00 86.06 190 TYR A C 1
ATOM 1488 O O . TYR A 1 190 ? 18.681 2.310 0.749 1.00 86.06 190 TYR A O 1
ATOM 1496 N N . ILE A 1 191 ? 19.947 0.453 0.692 1.00 82.06 191 ILE A N 1
ATOM 1497 C CA . ILE A 1 191 ? 19.255 -0.189 -0.432 1.00 82.06 191 ILE A CA 1
ATOM 1498 C C . ILE A 1 191 ? 18.490 -1.403 0.094 1.00 82.06 191 ILE A C 1
ATOM 1500 O O . ILE A 1 191 ? 19.090 -2.324 0.652 1.00 82.06 191 ILE A O 1
ATOM 1504 N N . GLY A 1 192 ? 17.180 -1.431 -0.144 1.00 83.12 192 GLY A N 1
ATOM 1505 C CA . GLY A 1 192 ? 16.293 -2.500 0.307 1.00 83.12 192 GLY A CA 1
ATOM 1506 C C . GLY A 1 192 ? 15.873 -2.378 1.774 1.00 83.12 192 GLY A C 1
ATOM 1507 O O . GLY A 1 192 ? 16.455 -1.636 2.566 1.00 83.12 192 GLY A O 1
ATOM 1508 N N . ASN A 1 193 ? 14.816 -3.108 2.138 1.00 87.94 193 ASN A N 1
ATOM 1509 C CA . ASN A 1 193 ? 14.211 -2.978 3.459 1.00 87.94 193 ASN A CA 1
ATOM 1510 C C . ASN A 1 193 ? 15.164 -3.430 4.576 1.00 87.94 193 ASN A C 1
ATOM 1512 O O . ASN A 1 193 ? 15.577 -4.589 4.634 1.00 87.94 193 ASN A O 1
ATOM 1516 N N . ILE A 1 194 ? 15.407 -2.528 5.520 1.00 93.50 194 ILE A N 1
ATOM 1517 C CA . ILE A 1 194 ? 16.055 -2.774 6.807 1.00 93.50 194 ILE A CA 1
ATOM 1518 C C . ILE A 1 194 ? 15.020 -2.675 7.934 1.00 93.50 194 ILE A C 1
ATOM 1520 O O . ILE A 1 194 ? 13.913 -2.170 7.737 1.00 93.50 194 ILE A O 1
ATOM 1524 N N . LEU A 1 195 ? 15.364 -3.172 9.124 1.00 95.38 195 LEU A N 1
ATOM 1525 C CA . LEU A 1 195 ? 14.564 -2.920 10.321 1.00 95.38 195 LEU A CA 1
ATOM 1526 C C . LEU A 1 195 ? 14.843 -1.502 10.824 1.00 95.38 195 LEU A C 1
ATOM 1528 O O . LEU A 1 195 ? 15.984 -1.168 11.135 1.00 95.38 195 LEU A O 1
ATOM 1532 N N . VAL A 1 196 ? 13.788 -0.707 10.959 1.00 96.62 196 VAL A N 1
ATOM 1533 C CA . VAL A 1 196 ? 13.818 0.602 11.610 1.00 96.62 196 VAL A CA 1
ATOM 1534 C C . VAL A 1 196 ? 12.810 0.589 12.748 1.00 96.62 196 VAL A C 1
ATOM 1536 O O . VAL A 1 196 ? 11.657 0.206 12.551 1.00 96.62 196 VAL A O 1
ATOM 1539 N N . VAL A 1 197 ? 13.248 0.989 13.937 1.00 97.50 197 VAL A N 1
ATOM 1540 C CA . VAL A 1 197 ? 12.391 1.079 15.122 1.00 97.50 197 VAL A CA 1
ATOM 1541 C C . VAL A 1 197 ? 12.064 2.544 15.369 1.00 97.50 197 VAL A C 1
ATOM 1543 O O . VAL A 1 197 ? 12.968 3.376 15.432 1.00 97.50 197 VAL A O 1
ATOM 1546 N N . TYR A 1 198 ? 10.779 2.853 15.487 1.00 97.50 198 TYR A N 1
ATOM 1547 C CA . TYR A 1 198 ? 10.286 4.177 15.844 1.00 97.50 198 TYR A CA 1
ATOM 1548 C C . TYR A 1 198 ? 9.662 4.125 17.231 1.00 97.50 198 TYR A C 1
ATOM 1550 O O . TYR A 1 198 ? 8.848 3.247 17.499 1.00 97.50 198 TYR A O 1
ATOM 1558 N N . ASP A 1 199 ? 10.033 5.077 18.076 1.00 97.25 199 ASP A N 1
ATOM 1559 C CA . ASP A 1 199 ? 9.322 5.368 19.315 1.00 97.25 199 ASP A CA 1
ATOM 1560 C C . ASP A 1 199 ? 8.077 6.197 18.990 1.00 97.25 199 ASP A C 1
ATOM 1562 O O . ASP A 1 199 ? 8.147 7.140 18.190 1.00 97.25 199 ASP A O 1
ATOM 1566 N N . TYR A 1 200 ? 6.943 5.803 19.554 1.00 95.25 200 TYR A N 1
ATOM 1567 C CA . TYR A 1 200 ? 5.700 6.559 19.485 1.00 95.25 200 TYR A CA 1
ATOM 1568 C C . TYR A 1 200 ? 5.041 6.738 20.862 1.00 95.25 200 TYR A C 1
ATOM 1570 O O . TYR A 1 200 ? 3.895 7.179 20.925 1.00 95.25 200 TYR A O 1
ATOM 1578 N N . SER A 1 201 ? 5.758 6.414 21.942 1.00 88.88 201 SER A N 1
ATOM 1579 C CA . SER A 1 201 ? 5.342 6.751 23.301 1.00 88.88 201 SER A CA 1
ATOM 1580 C C . SER A 1 201 ? 5.307 8.274 23.501 1.00 88.88 201 SER A C 1
ATOM 1582 O O . SER A 1 201 ? 6.071 9.006 22.865 1.00 88.88 201 SER A O 1
ATOM 1584 N N . ASP A 1 202 ? 4.360 8.738 24.323 1.00 69.38 202 ASP A N 1
ATOM 1585 C CA . ASP A 1 202 ? 4.137 10.161 24.634 1.00 69.38 202 ASP A CA 1
ATOM 1586 C C . ASP A 1 202 ? 5.315 10.819 25.381 1.00 69.38 202 ASP A C 1
ATOM 1588 O O . ASP A 1 202 ? 5.876 10.188 26.311 1.00 69.38 202 ASP A O 1
#

Radius of gyration: 21.44 Å; chains: 1; bounding box: 46×46×60 Å

Secondary structure (DSSP, 8-state):
-----HHHHHHS-----------EEEEEEETTEEEEEESSTTEEEEEEE-SSTTS-EEEEEEE-SSSSEE---EEEETTEEEEEEEETTHHHHGGGGGHHHHHHHHHHHHSS---HHHHHHHH-S--HHHHHHHHHHHHH-----EEEEEE-SSTTS-EEEEEEE-BTT---SEEE-SSEEEEEEB-TT--S-EEEEEE---

pLDDT: mean 94.79, std 6.57, range [53.53, 98.75]